Protein AF-A0A0F0CLT5-F1 (afdb_monomer_lite)

Radius of gyration: 36.03 Å; chains: 1; bounding box: 90×53×100 Å

Sequence (341 aa):
MLKQDYYNNFFEIGQQKINFSFFQLGLPDDDPVYTLKNVMEELDFSGLLACYSDKGRTGFNPIMLYAVVTYANMRGVRAVDRIVDLCQRDLAFIWLTKGQKPQRDVFYDFKGKKLTGEVLDELNYQFMRRLEKEGLISLKELYIDGTKIEANANRYTFIWRGSLNYHLAGLLDTIDALYTKYNTFLLENGYGPKYNLGNARMFVIEGMDKVRKVIEENRKRKLTKHKKISNNTIIEIDYCSPLEIRKLQKNLMQIAQGEDIGFVYGKGKHKPEIQKLYEELEECGTRLMEYKECFEIMGKGRNSYSKTDMEATFMRMKEECDKKRLLLEIFQYRLITLVSQ

Secondary structure (DSSP, 8-state):
-HHHHHHHTTS-TT--S----GGG----TT-HHHHHHHHHHT---HHHHHTS-SSSS----H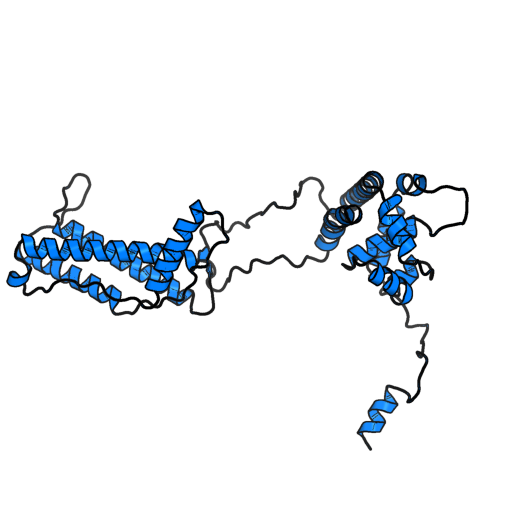HHHHHHHHHHHHTT---HHHHHHHHHH-HHHHHHTTT----HHHHHHIIIIIS-HHHHHHHHHHHHHHHHHTTS--TTS---TT-----SS-TTSEEEHHHHHHHHHHHHHHHHHHHHHHHHHHHHTTHHHHTTPPPP-PPP-TTHHHHHHHHHHHHHHHHH--PPPP--------THHHHHHHHHHHHHHHHHHHTT-----STT----HHHHHHHHHHHHHHHHHHHHHHHHHHTTT-SEEESS-TT-------PPPPHHHHHHHHHHHHSGGGT--

Structure (mmCIF, N/CA/C/O backbone):
data_AF-A0A0F0CLT5-F1
#
_entry.id   AF-A0A0F0CLT5-F1
#
loop_
_atom_site.group_PDB
_atom_site.id
_atom_site.type_symbol
_atom_site.label_atom_id
_atom_site.label_alt_id
_atom_site.label_comp_id
_atom_site.label_asym_id
_atom_site.label_entity_id
_atom_site.label_seq_id
_atom_site.pdbx_PDB_ins_code
_atom_site.Cartn_x
_atom_site.Cartn_y
_atom_site.Cartn_z
_atom_site.occupancy
_atom_site.B_iso_or_equiv
_atom_site.auth_seq_id
_atom_site.auth_comp_id
_atom_site.auth_asym_id
_atom_site.auth_atom_id
_atom_site.pdbx_PDB_model_num
ATOM 1 N N . MET A 1 1 ? -51.335 -29.338 7.815 1.00 51.22 1 MET A N 1
ATOM 2 C CA . MET A 1 1 ? -51.258 -29.842 9.202 1.00 51.22 1 MET A CA 1
ATOM 3 C C . MET A 1 1 ? -49.837 -29.798 9.758 1.00 51.22 1 MET A C 1
ATOM 5 O O . MET A 1 1 ? -49.629 -29.024 10.672 1.00 51.22 1 MET A O 1
ATOM 9 N N . LEU A 1 2 ? -48.829 -30.413 9.126 1.00 53.41 2 LEU A N 1
ATOM 10 C CA . LEU A 1 2 ? -47.437 -30.462 9.637 1.00 53.41 2 LEU A CA 1
ATOM 11 C C . LEU A 1 2 ? -46.731 -29.121 9.964 1.00 53.41 2 LEU A C 1
ATOM 13 O O . LEU A 1 2 ? -45.764 -29.113 10.716 1.00 53.41 2 LEU A O 1
ATOM 17 N N . LYS A 1 3 ? -47.164 -27.979 9.410 1.00 52.78 3 LYS A N 1
ATOM 18 C CA . LYS A 1 3 ? -46.514 -26.669 9.638 1.00 52.78 3 LYS A CA 1
ATOM 19 C C . LYS A 1 3 ? -46.925 -25.992 10.953 1.00 52.78 3 LYS A C 1
ATOM 21 O O . LYS A 1 3 ? -46.136 -25.234 11.504 1.00 52.78 3 LYS A O 1
ATOM 26 N N . GLN A 1 4 ? -48.147 -26.240 11.431 1.00 53.00 4 GLN A N 1
ATOM 27 C CA . GLN A 1 4 ? -48.658 -25.667 12.684 1.00 53.00 4 GLN A CA 1
ATOM 28 C C . GLN A 1 4 ? -48.173 -26.456 13.904 1.00 53.00 4 GLN A C 1
ATOM 30 O O . GLN A 1 4 ? -47.904 -25.856 14.940 1.00 53.00 4 GLN A O 1
ATOM 35 N N . ASP A 1 5 ? -47.950 -27.762 13.746 1.00 58.97 5 ASP A N 1
ATOM 36 C CA . ASP A 1 5 ? -47.486 -28.634 14.829 1.00 58.97 5 ASP A CA 1
ATOM 37 C C . ASP A 1 5 ? -46.044 -28.307 15.260 1.00 58.97 5 ASP A C 1
ATOM 39 O O . ASP A 1 5 ? -45.747 -28.276 16.448 1.00 58.97 5 ASP A O 1
ATOM 43 N N . TYR A 1 6 ? -45.149 -27.957 14.325 1.00 61.03 6 TYR A N 1
ATOM 44 C CA . TYR A 1 6 ? -43.772 -27.555 14.658 1.00 61.03 6 TYR A CA 1
ATOM 45 C C . TYR A 1 6 ? -43.681 -26.222 15.407 1.00 61.03 6 TYR A C 1
ATOM 47 O O . TYR A 1 6 ? -42.849 -26.087 16.301 1.00 61.03 6 TYR A O 1
ATOM 55 N N . TYR A 1 7 ? -44.515 -25.239 15.045 1.00 64.81 7 TYR A N 1
ATOM 56 C CA . TYR A 1 7 ? -44.548 -23.953 15.745 1.00 64.81 7 TYR A CA 1
ATOM 57 C C . TYR A 1 7 ? -45.049 -24.149 17.177 1.00 64.81 7 TYR A C 1
ATOM 59 O O . TYR A 1 7 ? -44.386 -23.719 18.114 1.00 64.81 7 TYR A O 1
ATOM 67 N N . ASN A 1 8 ? -46.149 -24.887 17.342 1.00 64.81 8 ASN A N 1
ATOM 68 C CA . ASN A 1 8 ? -46.776 -25.129 18.641 1.00 64.81 8 ASN A CA 1
ATOM 69 C C . ASN A 1 8 ? -45.969 -26.072 19.550 1.00 64.81 8 ASN A C 1
ATOM 71 O O . ASN A 1 8 ? -46.141 -26.030 20.763 1.00 64.81 8 ASN A O 1
ATOM 75 N N . ASN A 1 9 ? -45.075 -26.892 18.985 1.00 63.69 9 ASN A N 1
ATOM 76 C CA . ASN A 1 9 ? -44.131 -27.717 19.746 1.00 63.69 9 ASN A CA 1
ATOM 77 C C . ASN A 1 9 ? -42.976 -26.913 20.372 1.00 63.69 9 ASN A C 1
ATOM 79 O O . ASN A 1 9 ? -42.314 -27.425 21.272 1.00 63.69 9 ASN A O 1
ATOM 83 N N . PHE A 1 10 ? -42.691 -25.697 19.887 1.00 63.38 10 PHE A N 1
ATOM 84 C CA . PHE A 1 10 ? -41.577 -24.866 20.371 1.00 63.38 10 PHE A CA 1
ATOM 85 C C . PHE A 1 10 ? -42.043 -23.552 21.019 1.00 63.38 10 PHE A C 1
ATOM 87 O O . PHE A 1 10 ? -41.481 -23.133 22.027 1.00 63.38 10 PHE A O 1
ATOM 94 N N . PHE A 1 11 ? -43.076 -22.911 20.468 1.00 63.34 11 PHE A N 1
ATOM 95 C CA . PHE A 1 11 ? -43.718 -21.717 21.012 1.00 63.34 11 PHE A CA 1
ATOM 96 C C . PHE A 1 11 ? -45.182 -22.023 21.329 1.00 63.34 11 PHE A C 1
ATOM 98 O O . PHE A 1 11 ? -45.972 -22.308 20.429 1.00 63.34 11 PHE A O 1
ATOM 105 N N . GLU A 1 12 ? -45.581 -21.908 22.593 1.00 66.38 12 GLU A N 1
ATOM 106 C CA . GLU A 1 12 ? -47.000 -21.943 22.940 1.00 66.38 12 GLU A CA 1
ATOM 107 C C . GLU A 1 12 ? -47.691 -20.680 22.386 1.00 66.38 12 GLU A C 1
ATOM 109 O O . GLU A 1 12 ? -47.271 -19.547 22.653 1.00 66.38 12 GLU A O 1
ATOM 114 N N . ILE A 1 13 ? -48.756 -20.852 21.591 1.00 62.88 13 ILE A N 1
ATOM 115 C CA . ILE A 1 13 ? -49.532 -19.726 21.047 1.00 62.88 13 ILE A CA 1
ATOM 116 C C . ILE A 1 13 ? -50.064 -18.885 22.215 1.00 62.88 13 ILE A C 1
ATOM 118 O O . ILE A 1 13 ? -50.857 -19.357 23.024 1.00 62.88 13 ILE A O 1
ATOM 122 N N . GLY A 1 14 ? -49.657 -17.614 22.276 1.00 65.69 14 GLY A N 1
ATOM 123 C CA . GLY A 1 14 ? -50.093 -16.678 23.317 1.00 65.69 14 GLY A CA 1
ATOM 124 C C . GLY A 1 14 ? -49.219 -16.653 24.575 1.00 65.69 14 GLY A C 1
ATOM 125 O O . GLY A 1 14 ? -49.578 -15.969 25.535 1.00 65.69 14 GLY A O 1
ATOM 126 N N . GLN A 1 15 ? -48.068 -17.332 24.588 1.00 62.47 15 GLN A N 1
ATOM 127 C CA . GLN A 1 15 ? -47.131 -17.276 25.709 1.00 62.47 15 GLN A CA 1
ATOM 128 C C . GLN A 1 15 ? -46.532 -15.868 25.871 1.00 62.47 15 GLN A C 1
ATOM 130 O O . GLN A 1 15 ? -45.640 -15.447 25.141 1.00 62.47 15 GLN A O 1
ATOM 135 N N . GLN A 1 16 ? -47.032 -15.125 26.861 1.00 59.66 16 GLN A N 1
ATOM 136 C CA . GLN A 1 16 ? -46.566 -13.770 27.192 1.00 59.66 16 GLN A CA 1
ATOM 137 C C . GLN A 1 16 ? -45.420 -13.751 28.218 1.00 59.66 16 GLN A C 1
ATOM 139 O O . GLN A 1 16 ? -44.840 -12.695 28.472 1.00 59.66 16 GLN A O 1
ATOM 144 N N . LYS A 1 17 ? -45.107 -14.894 28.845 1.00 60.25 17 LYS A N 1
ATOM 145 C CA . LYS A 1 17 ? -44.094 -15.013 29.903 1.00 60.25 17 LYS A CA 1
ATOM 146 C C . LYS A 1 17 ? -43.118 -16.147 29.606 1.00 60.25 17 LYS A C 1
ATOM 148 O O . LYS A 1 17 ? -43.524 -17.234 29.209 1.00 60.25 17 LYS A O 1
ATOM 153 N N . ILE A 1 18 ? -41.837 -15.869 29.840 1.00 59.94 18 ILE A N 1
ATOM 154 C CA . ILE A 1 18 ? -40.733 -16.824 29.703 1.00 59.94 18 ILE A CA 1
ATOM 155 C C . ILE A 1 18 ? -40.935 -17.980 30.692 1.00 59.94 18 ILE A C 1
ATOM 157 O O . ILE A 1 18 ? -41.168 -17.743 31.879 1.00 59.94 18 ILE A O 1
ATOM 161 N N . ASN A 1 19 ? -40.813 -19.218 30.208 1.00 57.88 19 ASN A N 1
ATOM 162 C CA . ASN A 1 19 ? -40.736 -20.411 31.049 1.00 57.88 19 ASN A CA 1
ATOM 163 C C . ASN A 1 19 ? -39.327 -20.478 31.660 1.00 57.88 19 ASN A C 1
ATOM 165 O O . ASN A 1 19 ? -38.372 -20.905 31.014 1.00 57.88 19 ASN A O 1
ATOM 169 N N . PHE A 1 20 ? -39.168 -19.979 32.885 1.00 55.94 20 PHE A N 1
ATOM 170 C CA . PHE A 1 20 ? -37.896 -20.052 33.595 1.00 55.94 20 PHE A CA 1
ATOM 171 C C . PHE A 1 20 ? -37.707 -21.450 34.188 1.00 55.94 20 PHE A C 1
ATOM 173 O O . PHE A 1 20 ? -38.340 -21.795 35.183 1.00 55.94 20 PHE A O 1
ATOM 180 N N . SER A 1 21 ? -36.770 -22.228 33.645 1.00 58.59 21 SER A N 1
ATOM 181 C CA . SER A 1 21 ? -36.066 -23.202 34.478 1.00 58.59 21 SER A CA 1
ATOM 182 C C . SER A 1 21 ? -35.022 -22.426 35.276 1.00 58.59 21 SER A C 1
ATOM 184 O O . SER A 1 21 ? -33.960 -22.087 34.755 1.00 58.59 21 SER A O 1
ATOM 186 N N . PHE A 1 22 ? -35.331 -22.087 36.531 1.00 54.06 22 PHE A N 1
ATOM 187 C CA . PHE A 1 22 ? -34.414 -21.347 37.414 1.00 54.06 22 PHE A CA 1
ATOM 188 C C . PHE A 1 22 ? -33.043 -22.031 37.565 1.00 54.06 22 PHE A C 1
ATOM 190 O O . PHE A 1 22 ? -32.060 -21.361 37.856 1.00 54.06 22 PHE A O 1
ATOM 197 N N . PHE A 1 23 ? -32.962 -23.338 37.301 1.00 55.69 23 PHE A N 1
ATOM 198 C CA . PHE A 1 23 ? -31.727 -24.122 37.331 1.00 55.69 23 PHE A CA 1
ATOM 199 C C . PHE A 1 23 ? -30.814 -23.919 36.107 1.00 55.69 23 PHE A C 1
ATOM 201 O O . PHE A 1 23 ? -29.701 -24.430 36.104 1.00 55.69 23 PHE A O 1
ATOM 208 N N . GLN A 1 24 ? -31.267 -23.204 35.069 1.00 62.84 24 GLN A N 1
ATOM 209 C CA . GLN A 1 24 ? -30.505 -22.962 33.833 1.00 62.84 24 GLN A CA 1
ATOM 210 C C . GLN A 1 24 ? -30.149 -21.486 33.596 1.00 62.84 24 GLN A C 1
ATOM 212 O O . GLN A 1 24 ? -29.454 -21.187 32.627 1.00 62.84 24 GLN A O 1
ATOM 217 N N . LEU A 1 25 ? -30.589 -20.553 34.454 1.00 71.56 25 LEU A N 1
ATOM 218 C CA . LEU A 1 25 ? -30.116 -19.167 34.389 1.00 71.56 25 LEU A CA 1
ATOM 219 C C . LEU A 1 25 ? -28.869 -18.991 35.240 1.00 71.56 25 LEU A C 1
ATOM 221 O O . LEU A 1 25 ? -28.939 -18.847 36.457 1.00 71.56 25 LEU A O 1
ATOM 225 N N . GLY A 1 26 ? -27.734 -18.938 34.562 1.00 74.50 26 GLY A N 1
ATOM 226 C CA . GLY A 1 26 ? -26.451 -18.594 35.141 1.00 74.50 26 GLY A CA 1
ATOM 227 C C . GLY A 1 26 ? -25.556 -17.971 34.086 1.00 74.50 26 GLY A C 1
ATOM 228 O O . GLY A 1 26 ? -25.825 -18.055 32.886 1.00 74.50 26 GLY A O 1
ATOM 229 N N . LEU A 1 27 ? -24.497 -17.324 34.550 1.00 83.19 27 LEU A N 1
ATOM 230 C CA . LEU A 1 27 ? -23.363 -17.019 33.693 1.00 83.19 27 LEU A CA 1
ATOM 231 C C . LEU A 1 27 ? -22.452 -18.253 33.663 1.00 83.19 27 LEU A C 1
ATOM 233 O O . LEU A 1 27 ? -22.397 -18.967 34.666 1.00 83.19 27 LEU A O 1
ATOM 237 N N . PRO A 1 28 ? -21.759 -18.524 32.546 1.00 84.12 28 PRO A N 1
ATOM 238 C CA . PRO A 1 28 ? -20.689 -19.515 32.520 1.00 84.12 28 PRO A CA 1
ATOM 239 C C . PRO A 1 28 ? -19.653 -19.237 33.616 1.00 84.12 28 PRO A C 1
ATOM 241 O O . PRO A 1 28 ? -19.361 -18.074 33.896 1.00 84.12 28 PRO A O 1
ATOM 244 N N . ASP A 1 29 ? -19.065 -20.282 34.202 1.00 80.31 29 ASP A N 1
ATOM 245 C CA . ASP A 1 29 ? -18.049 -20.140 35.261 1.00 80.31 29 ASP A CA 1
ATOM 246 C C . ASP A 1 29 ? -16.822 -19.325 34.804 1.00 80.31 29 ASP A C 1
ATOM 248 O O . ASP A 1 29 ? -16.125 -18.720 35.618 1.00 80.31 29 ASP A O 1
ATOM 252 N N . ASP A 1 30 ? -16.569 -19.280 33.494 1.00 79.06 30 ASP A N 1
ATOM 253 C CA . ASP A 1 30 ? -15.496 -18.531 32.846 1.00 79.06 30 ASP A CA 1
ATOM 254 C C . ASP A 1 30 ? -15.932 -17.153 32.307 1.00 79.06 30 ASP A C 1
ATOM 256 O O . ASP A 1 30 ? -15.189 -16.528 31.542 1.00 79.06 30 ASP A O 1
ATOM 260 N N . ASP A 1 31 ? -17.112 -16.641 32.692 1.00 83.19 31 ASP A N 1
ATOM 261 C CA . ASP A 1 31 ? -17.562 -15.326 32.228 1.00 83.19 31 ASP A CA 1
ATOM 262 C C . ASP A 1 31 ? -16.590 -14.211 32.677 1.00 83.19 31 ASP A C 1
ATOM 264 O O . ASP A 1 31 ? -16.240 -14.116 33.863 1.00 83.19 31 ASP A O 1
ATOM 268 N N . PRO A 1 32 ? -16.187 -13.297 31.769 1.00 81.44 32 PRO A N 1
ATOM 269 C CA . PRO A 1 32 ? -15.269 -12.202 32.082 1.00 81.44 32 PRO A CA 1
ATOM 270 C C . PRO A 1 32 ? -15.708 -11.288 33.233 1.00 81.44 32 PRO A C 1
ATOM 272 O O . PRO A 1 32 ? -14.877 -10.557 33.778 1.00 81.44 32 PRO A O 1
ATOM 275 N N . VAL A 1 33 ? -16.995 -11.283 33.604 1.00 83.88 33 VAL A N 1
ATOM 276 C CA . VAL A 1 33 ? -17.498 -10.475 34.722 1.00 83.88 33 VAL A CA 1
ATOM 277 C C . VAL A 1 33 ? -16.887 -10.911 36.054 1.00 83.88 33 VAL A C 1
ATOM 279 O O . VAL A 1 33 ? -16.611 -10.068 36.910 1.00 83.88 33 VAL A O 1
ATOM 282 N N . TYR A 1 34 ? -16.610 -12.209 36.216 1.00 83.62 34 TYR A N 1
ATOM 283 C CA . TYR A 1 34 ? -15.980 -12.748 37.418 1.00 83.62 34 TYR A CA 1
ATOM 284 C C . TYR A 1 34 ? -14.510 -12.351 37.495 1.00 83.62 34 TYR A C 1
ATOM 286 O O . TYR A 1 34 ? -14.038 -11.940 38.554 1.00 83.62 34 TYR A O 1
ATOM 294 N N . THR A 1 35 ? -13.804 -12.373 36.361 1.00 81.50 35 THR A N 1
ATOM 295 C CA . THR A 1 35 ? -12.430 -11.866 36.274 1.00 81.50 35 THR A CA 1
ATOM 296 C C . THR A 1 35 ? -12.369 -10.388 36.641 1.00 81.50 35 THR A C 1
ATOM 298 O O . THR A 1 35 ? -11.544 -10.004 37.465 1.00 81.50 35 THR A O 1
ATOM 301 N N . LEU A 1 36 ? -13.270 -9.563 36.095 1.00 83.56 36 LEU A N 1
ATOM 302 C CA . LEU A 1 36 ? -13.334 -8.144 36.441 1.00 83.56 36 LEU A CA 1
ATOM 303 C C . LEU A 1 36 ? -13.555 -7.944 37.944 1.00 83.56 36 LEU A C 1
ATOM 305 O O . LEU A 1 36 ? -12.846 -7.157 38.563 1.00 83.56 36 LEU A O 1
ATOM 309 N N . LYS A 1 37 ? -14.514 -8.666 38.531 1.00 86.62 37 LYS A N 1
ATOM 310 C CA . LYS A 1 37 ? -14.817 -8.584 39.963 1.00 86.62 37 LYS A CA 1
ATOM 311 C C . LYS A 1 37 ? -13.593 -8.929 40.815 1.00 86.62 37 LYS A C 1
ATOM 313 O O . LYS A 1 37 ? -13.279 -8.164 41.717 1.00 86.62 37 LYS A O 1
ATOM 318 N N . ASN A 1 38 ? -12.871 -10.001 40.488 1.00 82.75 38 ASN A N 1
ATOM 319 C CA . ASN A 1 38 ? -11.654 -10.393 41.208 1.00 82.75 38 ASN A CA 1
ATOM 320 C C . ASN A 1 38 ? -10.542 -9.342 41.083 1.00 82.75 38 ASN A C 1
ATOM 322 O O . ASN A 1 38 ? -9.881 -9.029 42.066 1.00 82.75 38 ASN A O 1
ATOM 326 N N . VAL A 1 39 ? -10.352 -8.753 39.897 1.00 80.12 39 VAL A N 1
ATOM 327 C CA . VAL A 1 39 ? -9.345 -7.696 39.724 1.00 80.12 39 VAL A CA 1
ATOM 328 C C . VAL A 1 39 ? -9.727 -6.434 40.502 1.00 80.12 39 VAL A C 1
ATOM 330 O O . VAL A 1 39 ? -8.865 -5.794 41.095 1.00 80.12 39 VAL A O 1
ATOM 333 N N . MET A 1 40 ? -11.016 -6.089 40.537 1.00 84.88 40 MET A N 1
ATOM 334 C CA . MET A 1 40 ? -11.509 -4.921 41.265 1.00 84.88 40 MET A CA 1
ATOM 335 C C . MET A 1 40 ? -11.435 -5.061 42.791 1.00 84.88 40 MET A C 1
ATOM 337 O O . MET A 1 40 ? -11.400 -4.037 43.463 1.00 84.88 40 MET A O 1
ATOM 341 N N . GLU A 1 41 ? -11.414 -6.273 43.352 1.00 85.12 41 GLU A N 1
ATOM 342 C CA . GLU A 1 41 ? -11.355 -6.487 44.811 1.00 85.12 41 GLU A CA 1
ATOM 343 C C . GLU A 1 41 ? -10.083 -5.931 45.463 1.00 85.12 41 GLU A C 1
ATOM 345 O O . GLU A 1 41 ? -10.116 -5.537 46.626 1.00 85.12 41 GLU A O 1
ATOM 350 N N . GLU A 1 42 ? -8.979 -5.878 44.719 1.00 80.31 42 GLU A N 1
ATOM 351 C CA . GLU A 1 42 ? -7.681 -5.402 45.210 1.00 80.31 42 GLU A CA 1
ATOM 352 C C . GLU A 1 42 ? -7.381 -3.939 44.823 1.00 80.31 42 GLU A C 1
ATOM 354 O O . GLU A 1 42 ? -6.300 -3.441 45.138 1.00 80.31 42 GLU A O 1
ATOM 359 N N . LEU A 1 43 ? -8.305 -3.248 44.140 1.00 86.25 43 LEU A N 1
ATOM 360 C CA . LEU A 1 43 ? -8.143 -1.833 43.788 1.00 86.25 43 LEU A CA 1
ATOM 361 C C . LEU A 1 43 ? -8.524 -0.921 44.962 1.00 86.25 43 LEU A C 1
ATOM 363 O O . LEU A 1 43 ? -9.542 -1.121 45.628 1.00 86.25 43 LEU A O 1
ATOM 367 N N . ASP A 1 44 ? -7.740 0.134 45.169 1.00 89.50 44 ASP A N 1
ATOM 368 C CA . ASP A 1 44 ? -8.049 1.206 46.105 1.00 89.50 44 ASP A CA 1
ATOM 369 C C . ASP A 1 44 ? -8.928 2.276 45.441 1.00 89.50 44 ASP A C 1
ATOM 371 O O . ASP A 1 44 ? -8.483 3.084 44.625 1.00 89.50 44 ASP A O 1
ATOM 375 N N . PHE A 1 45 ? -10.200 2.305 45.840 1.00 90.81 45 PHE A N 1
ATOM 376 C CA . PHE A 1 45 ? -11.182 3.290 45.385 1.00 90.81 45 PHE A CA 1
ATOM 377 C C . PHE A 1 45 ? -11.231 4.555 46.249 1.00 90.81 45 PHE A C 1
ATOM 379 O O . PHE A 1 45 ? -12.135 5.367 46.051 1.00 90.81 45 PHE A O 1
ATOM 386 N N . SER A 1 46 ? -10.309 4.751 47.198 1.00 89.50 46 SER A N 1
ATOM 387 C CA . SER A 1 46 ? -10.287 5.914 48.097 1.00 89.50 46 SER A CA 1
ATOM 388 C C . SER A 1 46 ? -10.415 7.246 47.343 1.00 89.50 46 SER A C 1
ATOM 390 O O . SER A 1 46 ? -11.276 8.062 47.682 1.00 89.50 46 SER A O 1
ATOM 392 N N . GLY A 1 47 ? -9.656 7.417 46.255 1.00 87.44 47 GLY A N 1
ATOM 393 C CA . GLY A 1 47 ? -9.714 8.601 45.393 1.00 87.44 47 GLY A CA 1
ATOM 394 C C . GLY A 1 47 ? -11.085 8.814 44.743 1.00 87.44 47 GLY A C 1
ATOM 395 O O . GLY A 1 47 ? -11.601 9.929 44.739 1.00 87.44 47 GLY A O 1
ATOM 396 N N . LEU A 1 48 ? -11.726 7.742 44.265 1.00 87.94 48 LEU A N 1
ATOM 397 C CA . LEU A 1 48 ? -13.074 7.814 43.691 1.00 87.94 48 LEU A CA 1
ATOM 398 C C . LEU A 1 48 ? -14.126 8.143 44.755 1.00 87.94 48 LEU A C 1
ATOM 400 O O . LEU A 1 48 ? -15.030 8.944 44.517 1.00 87.94 48 LEU A O 1
ATOM 404 N N . LEU A 1 49 ? -14.026 7.515 45.926 1.00 89.38 49 LEU A N 1
ATOM 405 C CA . LEU A 1 49 ? -14.964 7.708 47.027 1.00 89.38 49 LEU A CA 1
ATOM 406 C C . LEU A 1 49 ? -14.874 9.127 47.606 1.00 89.38 49 LEU A C 1
ATOM 408 O O . LEU A 1 49 ? -15.903 9.677 47.992 1.00 89.38 49 LEU A O 1
ATOM 412 N N . ALA A 1 50 ? -13.696 9.758 47.581 1.00 87.06 50 ALA A N 1
ATOM 413 C CA . ALA A 1 50 ? -13.507 11.146 48.006 1.00 87.06 50 ALA A CA 1
ATOM 414 C C . ALA A 1 50 ? -14.301 12.164 47.160 1.00 87.06 50 ALA A C 1
ATOM 416 O O . ALA A 1 50 ? -14.636 13.245 47.643 1.00 87.06 50 ALA A O 1
ATOM 417 N N . CYS A 1 51 ? -14.671 11.824 45.918 1.00 83.56 51 CYS A N 1
ATOM 418 C CA . CYS A 1 51 ? -15.514 12.673 45.066 1.00 83.56 51 CYS A CA 1
ATOM 419 C C . CYS A 1 51 ? -17.005 12.660 45.463 1.00 83.56 51 CYS A C 1
ATOM 421 O O . CYS A 1 51 ? -17.828 13.367 44.857 1.00 83.56 51 CYS A O 1
ATOM 423 N N . TYR A 1 52 ? -17.384 11.844 46.447 1.00 83.69 52 TYR A N 1
ATOM 424 C CA . TYR A 1 52 ? -18.752 11.706 46.930 1.00 83.69 52 TYR A CA 1
ATOM 425 C C . TYR A 1 52 ? -18.912 12.322 48.316 1.00 83.69 52 TYR A C 1
ATOM 427 O O . TYR A 1 52 ? -18.061 12.181 49.185 1.00 83.69 52 TYR A O 1
ATOM 435 N N . SER A 1 53 ? -20.038 13.007 48.518 1.00 76.94 53 SER A N 1
ATOM 436 C CA . SER A 1 53 ? -20.417 13.500 49.839 1.00 76.94 53 SER A CA 1
ATOM 437 C C . SER A 1 53 ? -21.188 12.423 50.595 1.00 76.94 53 SER A C 1
ATOM 439 O O . SER A 1 53 ? -22.006 11.703 50.026 1.00 76.94 53 SER A O 1
ATOM 441 N N . ASP A 1 54 ? -20.954 12.379 51.898 1.00 72.19 54 ASP A N 1
ATOM 442 C CA . ASP A 1 54 ? -21.724 11.662 52.909 1.00 72.19 54 ASP A CA 1
ATOM 443 C C . ASP A 1 54 ? -23.088 12.316 53.216 1.00 72.19 54 ASP A C 1
ATOM 445 O O . ASP A 1 54 ? -23.903 11.751 53.946 1.00 72.19 54 ASP A O 1
ATOM 449 N N . LYS A 1 55 ? -23.365 13.501 52.653 1.00 68.88 55 LYS A N 1
ATOM 450 C CA . LYS A 1 55 ? -24.585 14.280 52.892 1.00 68.88 55 LYS A CA 1
ATOM 451 C C . LYS A 1 55 ? -25.541 14.202 51.703 1.00 68.88 55 LYS A C 1
ATOM 453 O O . LYS A 1 55 ? -25.158 14.419 50.556 1.00 68.88 55 LYS A O 1
ATOM 458 N N . GLY A 1 56 ? -26.824 13.986 51.996 1.00 66.31 56 GLY A N 1
ATOM 459 C CA . GLY A 1 56 ? -27.904 13.972 51.006 1.00 66.31 56 GLY A CA 1
ATOM 460 C C . GLY A 1 56 ? -28.452 12.573 50.714 1.00 66.31 56 GLY A C 1
ATOM 461 O O . GLY A 1 56 ? -28.289 11.643 51.500 1.00 66.31 56 GLY A O 1
ATOM 462 N N . ARG A 1 57 ? -29.172 12.434 49.595 1.00 63.81 57 ARG A N 1
ATOM 463 C CA . ARG A 1 57 ? -29.790 11.162 49.191 1.00 63.81 57 ARG A CA 1
ATOM 464 C C . ARG A 1 57 ? -28.707 10.146 48.826 1.00 63.81 57 ARG A C 1
ATOM 466 O O . ARG A 1 57 ? -27.798 10.470 48.067 1.00 63.81 57 ARG A O 1
ATOM 473 N N . THR A 1 58 ? -28.846 8.913 49.310 1.00 67.44 58 THR A N 1
ATOM 474 C CA . THR A 1 58 ? -27.948 7.809 48.958 1.00 67.44 58 THR A CA 1
ATOM 475 C C . THR A 1 58 ? -27.998 7.553 47.448 1.00 67.44 58 THR A C 1
ATOM 477 O O . THR A 1 58 ? -29.027 7.163 46.893 1.00 67.44 58 THR A O 1
ATOM 480 N N . GLY A 1 59 ? -26.891 7.853 46.768 1.00 81.38 59 GLY A N 1
ATOM 481 C CA . GLY A 1 59 ? -26.712 7.585 45.343 1.00 81.38 59 GLY A CA 1
ATOM 482 C C . GLY A 1 59 ? -26.405 6.113 45.055 1.00 81.38 59 GLY A C 1
ATOM 483 O O . GLY A 1 59 ? -26.346 5.276 45.956 1.00 81.38 59 GLY A O 1
ATOM 484 N N . PHE A 1 60 ? -26.180 5.796 43.779 1.00 87.81 60 PHE A N 1
ATOM 485 C CA . PHE A 1 60 ? -25.650 4.490 43.381 1.00 87.81 60 PHE A CA 1
ATOM 486 C C . PHE A 1 60 ? -24.209 4.329 43.881 1.00 87.81 60 PHE A C 1
ATOM 488 O O . PHE A 1 60 ? -23.462 5.305 43.961 1.00 87.81 60 PHE A O 1
ATOM 495 N N . ASN A 1 61 ? -23.815 3.096 44.208 1.00 90.50 61 ASN A N 1
ATOM 496 C CA . ASN A 1 61 ? -22.466 2.817 44.694 1.00 90.50 61 ASN A CA 1
ATOM 497 C C . ASN A 1 61 ? -21.422 3.164 43.600 1.00 90.50 61 ASN A C 1
ATOM 499 O O . ASN A 1 61 ? -21.519 2.617 42.496 1.00 90.50 61 ASN A O 1
ATOM 503 N N . PRO A 1 62 ? -20.420 4.023 43.880 1.00 90.56 62 PRO A N 1
ATOM 504 C CA . PRO A 1 62 ? -19.440 4.456 42.878 1.00 90.56 62 PRO A CA 1
ATOM 505 C C . PRO A 1 62 ? -18.600 3.315 42.299 1.00 90.56 62 PRO A C 1
ATOM 507 O O . PRO A 1 62 ? -18.305 3.312 41.108 1.00 90.56 62 PRO A O 1
ATOM 510 N N . ILE A 1 63 ? -18.267 2.315 43.120 1.00 91.88 63 ILE A N 1
ATOM 511 C CA . ILE A 1 63 ? -17.507 1.127 42.709 1.00 91.88 63 ILE A CA 1
ATOM 512 C C . ILE A 1 63 ? -18.343 0.281 41.747 1.00 91.88 63 ILE A C 1
ATOM 514 O O . ILE A 1 63 ? -17.831 -0.218 40.752 1.00 91.88 63 ILE A O 1
ATOM 518 N N . MET A 1 64 ? -19.650 0.164 41.991 1.00 94.06 64 MET A N 1
ATOM 519 C CA . MET A 1 64 ? -20.561 -0.529 41.076 1.00 94.06 64 MET A CA 1
ATOM 520 C C . MET A 1 64 ? -20.708 0.217 39.744 1.00 94.06 64 MET A C 1
ATOM 522 O O . MET A 1 64 ? -20.671 -0.416 38.692 1.00 94.06 64 MET A O 1
ATOM 526 N N . LEU A 1 65 ? -20.812 1.550 39.761 1.00 92.88 65 LEU A N 1
ATOM 527 C CA . LEU A 1 65 ? -20.828 2.342 38.527 1.00 92.88 65 LEU A CA 1
ATOM 528 C C . LEU A 1 65 ? -19.519 2.192 37.745 1.00 92.88 65 LEU A C 1
ATOM 530 O O . LEU A 1 65 ? -19.561 1.993 36.530 1.00 92.88 65 LEU A O 1
ATOM 534 N N . TYR A 1 66 ? -18.376 2.213 38.437 1.00 91.44 66 TYR A N 1
ATOM 535 C CA . TYR A 1 66 ? -17.078 1.926 37.834 1.00 91.44 66 TYR A CA 1
ATOM 536 C C . TYR A 1 66 ? -17.051 0.520 37.224 1.00 91.44 66 TYR A C 1
ATOM 538 O O . TYR A 1 66 ? -16.707 0.381 36.055 1.00 91.44 66 TYR A O 1
ATOM 546 N N . ALA A 1 67 ? -17.504 -0.505 37.954 1.00 91.38 67 ALA A N 1
ATOM 547 C CA . ALA A 1 67 ? -17.561 -1.885 37.468 1.00 91.38 67 ALA A CA 1
ATOM 548 C C . ALA A 1 67 ? -18.386 -2.006 36.184 1.00 91.38 67 ALA A C 1
ATOM 550 O O . ALA A 1 67 ? -17.944 -2.612 35.213 1.00 91.38 67 ALA A O 1
ATOM 551 N N . VAL A 1 68 ? -19.569 -1.388 36.152 1.00 93.31 68 VAL A N 1
ATOM 552 C CA . VAL A 1 68 ? -20.458 -1.402 34.985 1.00 93.31 68 VAL A CA 1
ATOM 553 C C . VAL A 1 68 ? -19.815 -0.710 33.787 1.00 93.31 68 VAL A C 1
ATOM 555 O O . VAL A 1 68 ? -19.862 -1.240 32.678 1.00 93.31 68 VAL A O 1
ATOM 558 N N . VAL A 1 69 ? -19.204 0.460 33.987 1.00 90.12 69 VAL A N 1
ATOM 559 C CA . VAL A 1 69 ? -18.539 1.206 32.910 1.00 90.12 69 VAL A CA 1
ATOM 560 C C . VAL A 1 69 ? -17.327 0.435 32.384 1.00 90.12 69 VAL A C 1
ATOM 562 O O . VAL A 1 69 ? -17.154 0.311 31.170 1.00 90.12 69 VAL A O 1
ATOM 565 N N . THR A 1 70 ? -16.521 -0.137 33.273 1.00 86.62 70 THR A N 1
ATOM 566 C CA . THR A 1 70 ? -15.360 -0.956 32.916 1.00 86.62 70 THR A CA 1
ATOM 567 C C . THR A 1 70 ? -15.785 -2.219 32.171 1.00 86.62 70 THR A C 1
ATOM 569 O O . THR A 1 70 ? -15.260 -2.492 31.093 1.00 86.62 70 THR A O 1
ATOM 572 N N . TYR A 1 71 ? -16.808 -2.933 32.649 1.00 89.19 71 TYR A N 1
ATOM 573 C CA . TYR A 1 71 ? -17.339 -4.117 31.971 1.00 89.19 71 TYR A CA 1
ATOM 574 C C . TYR A 1 71 ? -17.958 -3.782 30.607 1.00 89.19 71 TYR A C 1
ATOM 576 O O . TYR A 1 71 ? -17.717 -4.480 29.621 1.00 89.19 71 TYR A O 1
ATOM 584 N N . ALA A 1 72 ? -18.699 -2.675 30.499 1.00 88.19 72 ALA A N 1
ATOM 585 C CA . ALA A 1 72 ? -19.214 -2.189 29.220 1.00 88.19 72 ALA A CA 1
ATOM 586 C C . ALA A 1 72 ? -18.083 -1.954 28.217 1.00 88.19 72 ALA A C 1
ATOM 588 O O . ALA A 1 72 ? -18.152 -2.433 27.083 1.00 88.19 72 ALA A O 1
ATOM 589 N N . ASN A 1 73 ? -17.003 -1.304 28.653 1.00 81.44 73 ASN A N 1
ATOM 590 C CA . ASN A 1 73 ? -15.820 -1.108 27.829 1.00 81.44 73 ASN A CA 1
ATOM 591 C C . ASN A 1 73 ? -15.156 -2.434 27.438 1.00 81.44 73 ASN A C 1
ATOM 593 O O . ASN A 1 73 ? -14.790 -2.578 26.268 1.00 81.44 73 ASN A O 1
ATOM 597 N N . MET A 1 74 ? -15.074 -3.407 28.358 1.00 78.12 74 MET A N 1
ATOM 598 C CA . MET A 1 74 ? -14.580 -4.768 28.083 1.00 78.12 74 MET A CA 1
ATOM 599 C C . MET A 1 74 ? -15.386 -5.478 26.997 1.00 78.12 74 MET A C 1
ATOM 601 O O . MET A 1 74 ? -14.837 -6.222 26.188 1.00 78.12 74 MET A O 1
ATOM 605 N N . ARG A 1 75 ? -16.689 -5.204 26.932 1.00 79.62 75 ARG A N 1
ATOM 606 C CA . ARG A 1 75 ? -17.606 -5.722 25.908 1.00 79.62 75 ARG A CA 1
ATOM 607 C C . ARG A 1 75 ? -17.687 -4.830 24.662 1.00 79.62 75 ARG A C 1
ATOM 609 O O . ARG A 1 75 ? -18.479 -5.100 23.765 1.00 79.62 75 ARG A O 1
ATOM 616 N N . GLY A 1 76 ? -16.896 -3.757 24.593 1.00 78.44 76 GLY A N 1
ATOM 617 C CA . GLY A 1 76 ? -16.877 -2.815 23.474 1.00 78.44 76 GLY A CA 1
ATOM 618 C C . GLY A 1 76 ? -18.052 -1.827 23.426 1.00 78.44 76 GLY A C 1
ATOM 619 O O . GLY A 1 76 ? -18.186 -1.098 22.442 1.00 78.44 76 GLY A O 1
ATOM 620 N N . VAL A 1 77 ? -18.875 -1.761 24.473 1.00 83.19 77 VAL A N 1
ATOM 621 C CA . VAL A 1 77 ? -20.071 -0.917 24.573 1.00 83.19 77 VAL A CA 1
ATOM 622 C C . VAL A 1 77 ? -19.717 0.438 25.182 1.00 83.19 77 VAL A C 1
ATOM 624 O O . VAL A 1 77 ? -19.273 0.521 26.321 1.00 83.19 77 VAL A O 1
ATOM 627 N N . ARG A 1 78 ? -19.944 1.517 24.423 1.00 78.50 78 ARG A N 1
ATOM 628 C CA . ARG A 1 78 ? -19.602 2.893 24.841 1.00 78.50 78 ARG A CA 1
ATOM 629 C C . ARG A 1 78 ? -20.805 3.822 25.008 1.00 78.50 78 ARG A C 1
ATOM 631 O O . ARG A 1 78 ? -20.725 4.802 25.745 1.00 78.50 78 ARG A O 1
ATOM 638 N N . ALA A 1 79 ? -21.896 3.545 24.296 1.00 85.62 79 ALA A N 1
ATOM 639 C CA . ALA A 1 79 ? -23.095 4.372 24.337 1.00 85.62 79 ALA A CA 1
ATOM 640 C C . ALA A 1 79 ? -23.806 4.200 25.685 1.00 85.62 79 ALA A C 1
ATOM 642 O O . ALA A 1 79 ? -24.168 3.080 26.043 1.00 85.62 79 ALA A O 1
ATOM 643 N N . VAL A 1 80 ? -24.029 5.303 26.407 1.00 89.19 80 VAL A N 1
ATOM 644 C CA . VAL A 1 80 ? -24.665 5.288 27.737 1.00 89.19 80 VAL A CA 1
ATOM 645 C C . VAL A 1 80 ? -26.055 4.662 27.674 1.00 89.19 80 VAL A C 1
ATOM 647 O O . VAL A 1 80 ? -26.363 3.800 28.490 1.00 89.19 80 VAL A O 1
ATOM 650 N N . ASP A 1 81 ? -26.853 4.998 26.660 1.00 90.50 81 ASP A N 1
ATOM 651 C CA . ASP A 1 81 ? -28.182 4.403 26.478 1.00 90.50 81 ASP A CA 1
ATOM 652 C C . ASP A 1 81 ? -28.117 2.879 26.326 1.00 90.50 81 ASP A C 1
ATOM 654 O O . ASP A 1 81 ? -28.967 2.154 26.844 1.00 90.50 81 ASP A O 1
ATOM 658 N N . ARG A 1 82 ? -27.062 2.368 25.677 1.00 93.12 82 ARG A N 1
ATOM 659 C CA . ARG A 1 82 ? -26.858 0.924 25.552 1.00 93.12 82 ARG A CA 1
ATOM 660 C C . ARG A 1 82 ? -26.439 0.291 26.875 1.00 93.12 82 ARG A C 1
ATOM 662 O O . ARG A 1 82 ? -26.878 -0.814 27.162 1.00 93.12 82 ARG A O 1
ATOM 669 N N . ILE A 1 83 ? -25.633 0.977 27.684 1.00 93.19 83 ILE A N 1
ATOM 670 C CA . ILE A 1 83 ? -25.276 0.519 29.036 1.00 93.19 83 ILE A CA 1
ATOM 671 C C . ILE A 1 83 ? -26.531 0.435 29.913 1.00 93.19 83 ILE A C 1
ATOM 673 O O . ILE A 1 83 ? -26.739 -0.572 30.583 1.00 93.19 83 ILE A O 1
ATOM 677 N N . VAL A 1 84 ? -27.405 1.446 29.861 1.00 95.38 84 VAL A N 1
ATOM 678 C CA . VAL A 1 84 ? -28.683 1.455 30.595 1.00 95.38 84 VAL A CA 1
ATOM 679 C C . VAL A 1 84 ? -29.568 0.274 30.184 1.00 95.38 84 VAL A C 1
ATOM 681 O O . VAL A 1 84 ? -30.131 -0.392 31.050 1.00 95.38 84 VAL A O 1
ATOM 684 N N . ASP A 1 85 ? -29.669 -0.014 28.884 1.00 95.44 85 ASP A N 1
ATOM 685 C CA . ASP A 1 85 ? -30.416 -1.167 28.364 1.00 95.44 85 ASP A CA 1
ATOM 686 C C . ASP A 1 85 ? -29.825 -2.508 28.842 1.00 95.44 85 ASP A C 1
ATOM 688 O O . ASP A 1 85 ? -30.558 -3.402 29.269 1.00 95.44 85 ASP A O 1
ATOM 692 N N . LEU A 1 86 ? -28.494 -2.633 28.856 1.00 95.56 86 LEU A N 1
ATOM 693 C CA . LEU A 1 86 ? -27.805 -3.830 29.349 1.00 95.56 86 LEU A CA 1
ATOM 694 C C . LEU A 1 86 ? -28.040 -4.053 30.847 1.00 95.56 86 LEU A C 1
ATOM 696 O O . LEU A 1 86 ? -28.363 -5.171 31.236 1.00 95.56 86 LEU A O 1
ATOM 700 N N . CYS A 1 87 ? -28.021 -3.000 31.670 1.00 95.00 87 CYS A N 1
ATOM 701 C CA . CYS A 1 87 ? -28.381 -3.080 33.093 1.00 95.00 87 CYS A CA 1
ATOM 702 C C . CYS A 1 87 ? -29.805 -3.605 33.351 1.00 95.00 87 CYS A C 1
ATOM 704 O O . CYS A 1 87 ? -30.121 -3.980 34.479 1.00 95.00 87 CYS A O 1
ATOM 706 N N . GLN A 1 88 ? -30.683 -3.621 32.343 1.00 92.44 88 GLN A N 1
ATOM 707 C CA . GLN A 1 88 ? -32.043 -4.147 32.466 1.00 92.44 88 GLN A CA 1
ATOM 708 C C . GLN A 1 88 ? -32.206 -5.575 31.943 1.00 92.44 88 GLN A C 1
ATOM 710 O O . GLN A 1 88 ? -33.177 -6.231 32.322 1.00 92.44 88 GLN A O 1
ATOM 715 N N . ARG A 1 89 ? -31.325 -6.027 31.044 1.00 89.50 89 ARG A N 1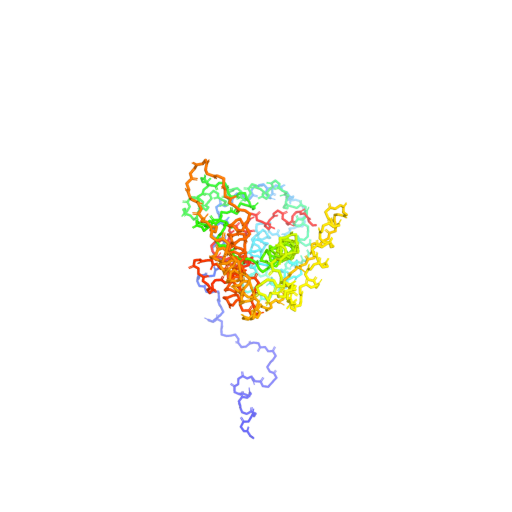
ATOM 716 C CA . ARG A 1 89 ? -31.554 -7.221 30.214 1.00 89.50 89 ARG A CA 1
ATOM 717 C C . ARG A 1 89 ? -30.436 -8.254 30.275 1.00 89.50 89 ARG A C 1
ATOM 719 O O . ARG A 1 89 ? -30.713 -9.433 30.088 1.00 89.50 89 ARG A O 1
ATOM 726 N N . ASP A 1 90 ? -29.200 -7.827 30.499 1.00 93.56 90 ASP A N 1
ATOM 727 C CA . ASP A 1 90 ? -28.027 -8.696 30.462 1.00 93.56 90 ASP A CA 1
ATOM 728 C C . ASP A 1 90 ? -27.684 -9.208 31.867 1.00 93.56 90 ASP A C 1
ATOM 730 O O . ASP A 1 90 ? -27.580 -8.422 32.811 1.00 93.56 90 ASP A O 1
ATOM 734 N N . LEU A 1 91 ? -27.516 -10.528 32.012 1.00 91.38 91 LEU A N 1
ATOM 735 C CA . LEU A 1 91 ? -27.293 -11.170 33.312 1.00 91.38 91 LEU A CA 1
ATOM 736 C C . LEU A 1 91 ? -26.039 -10.643 34.020 1.00 91.38 91 LEU A C 1
ATOM 738 O O . LEU A 1 91 ? -26.081 -10.444 35.232 1.00 91.38 91 LEU A O 1
ATOM 742 N N . ALA A 1 92 ? -24.949 -10.384 33.293 1.00 92.31 92 ALA A N 1
ATOM 743 C CA . ALA A 1 92 ? -23.703 -9.907 33.887 1.00 92.31 92 ALA A CA 1
ATOM 744 C C . ALA A 1 92 ? -23.848 -8.472 34.402 1.00 92.31 92 ALA A C 1
ATOM 746 O O . ALA A 1 92 ? -23.422 -8.161 35.514 1.00 92.31 92 ALA A O 1
ATOM 747 N N . PHE A 1 93 ? -24.531 -7.608 33.648 1.00 94.62 93 PHE A N 1
ATOM 748 C CA . PHE A 1 93 ? -24.810 -6.242 34.094 1.00 94.62 93 PHE A CA 1
ATOM 749 C C . PHE A 1 93 ? -25.785 -6.210 35.272 1.00 94.62 93 PHE A C 1
ATOM 751 O O . PHE A 1 93 ? -25.547 -5.480 36.231 1.00 94.62 93 PHE A O 1
ATOM 758 N N . ILE A 1 94 ? -26.841 -7.028 35.239 1.00 94.38 94 ILE A N 1
ATOM 759 C CA . ILE A 1 94 ? -27.791 -7.175 36.352 1.00 94.38 94 ILE A CA 1
ATOM 760 C C . ILE A 1 94 ? -27.072 -7.674 37.612 1.00 94.38 94 ILE A C 1
ATOM 762 O O . ILE A 1 94 ? -27.357 -7.206 38.716 1.00 94.38 94 ILE A O 1
ATOM 766 N N . TRP A 1 95 ? -26.128 -8.605 37.461 1.00 93.50 95 TRP A N 1
ATOM 767 C CA . TRP A 1 95 ? -25.319 -9.112 38.564 1.00 93.50 95 TRP A CA 1
ATOM 768 C C . TRP A 1 95 ? -24.419 -8.020 39.159 1.00 93.50 95 TRP A C 1
ATOM 770 O O . TRP A 1 95 ? -24.453 -7.801 40.372 1.00 93.50 95 TRP A O 1
ATOM 780 N N . LEU A 1 96 ? -23.702 -7.262 38.318 1.00 93.44 96 LEU A N 1
ATOM 781 C CA . LEU A 1 96 ? -22.866 -6.133 38.752 1.00 93.44 96 LEU A CA 1
ATOM 782 C C . LEU A 1 96 ? -23.673 -5.051 39.479 1.00 93.44 96 LEU A C 1
ATOM 784 O O . LEU A 1 96 ? -23.224 -4.521 40.497 1.00 93.44 96 LEU A O 1
ATOM 788 N N . THR A 1 97 ? -24.875 -4.732 38.993 1.00 94.75 97 THR A N 1
ATOM 789 C CA . THR A 1 97 ? -25.744 -3.725 39.618 1.00 94.75 97 THR A CA 1
ATOM 790 C C . THR A 1 97 ? -26.555 -4.264 40.792 1.00 94.75 97 THR A C 1
ATOM 792 O O . THR A 1 97 ? -27.294 -3.499 41.415 1.00 94.75 97 THR A O 1
ATOM 795 N N . LYS A 1 98 ? -26.460 -5.562 41.112 1.00 92.25 98 LYS A N 1
ATOM 796 C CA . LYS A 1 98 ? -27.322 -6.245 42.093 1.00 92.25 98 LYS A CA 1
ATOM 797 C C . LYS A 1 98 ? -28.816 -5.998 41.824 1.00 92.25 98 LYS A C 1
ATOM 799 O O . LYS A 1 98 ? -29.593 -5.741 42.742 1.00 92.25 98 LYS A O 1
ATOM 804 N N . GLY A 1 99 ? -29.208 -6.004 40.550 1.00 90.25 99 GLY A N 1
ATOM 805 C CA . GLY A 1 99 ? -30.579 -5.750 40.097 1.00 90.25 99 GLY A CA 1
ATOM 806 C C . GLY A 1 99 ? -31.008 -4.280 40.097 1.00 90.25 99 GLY A C 1
ATOM 807 O O . GLY A 1 99 ? -32.135 -3.973 39.698 1.00 90.25 99 GLY A O 1
ATOM 808 N N . GLN A 1 100 ? -30.138 -3.353 40.507 1.00 92.88 100 GLN A N 1
ATOM 809 C CA . GLN A 1 100 ? -30.409 -1.924 40.390 1.00 92.88 100 GLN A CA 1
ATOM 810 C C . GLN A 1 100 ? -30.389 -1.489 38.917 1.00 92.88 100 GLN A C 1
ATOM 812 O O . GLN A 1 100 ? -29.682 -2.060 38.086 1.00 92.88 100 GLN A O 1
ATOM 817 N N . LYS A 1 101 ? -31.161 -0.446 38.588 1.00 93.50 101 LYS A N 1
ATOM 818 C CA . LYS A 1 101 ? -31.331 0.051 37.211 1.00 93.50 101 LYS A CA 1
ATOM 819 C C . LYS A 1 101 ? -30.925 1.526 37.110 1.00 93.50 101 LYS A C 1
ATOM 821 O O . LYS A 1 101 ? -31.807 2.391 37.095 1.00 93.50 101 LYS A O 1
ATOM 826 N N . PRO A 1 102 ? -29.613 1.836 37.098 1.00 92.94 102 PRO A N 1
ATOM 827 C CA . PRO A 1 102 ? -29.140 3.204 36.937 1.00 92.94 102 PRO A CA 1
ATOM 828 C C . PRO A 1 102 ? -29.626 3.795 35.610 1.00 92.94 102 PRO A C 1
ATOM 830 O O . PRO A 1 102 ? -29.611 3.127 34.577 1.00 92.94 102 PRO A O 1
ATOM 833 N N . GLN A 1 103 ? -30.066 5.050 35.651 1.00 93.12 103 GLN A N 1
ATOM 834 C CA . GLN A 1 103 ? -30.517 5.789 34.472 1.00 93.12 103 GLN A CA 1
ATOM 835 C C . GLN A 1 103 ? -29.359 6.553 33.827 1.00 93.12 103 GLN A C 1
ATOM 837 O O . GLN A 1 103 ? -28.306 6.737 34.439 1.00 93.12 103 GLN A O 1
ATOM 842 N N . ARG A 1 104 ? -29.570 7.044 32.601 1.00 91.44 104 ARG A N 1
ATOM 843 C CA . ARG A 1 104 ? -28.547 7.761 31.819 1.00 91.44 104 ARG A CA 1
ATOM 844 C C . ARG A 1 104 ? -27.875 8.898 32.600 1.00 91.44 104 ARG A C 1
ATOM 846 O O . ARG A 1 104 ? -26.655 9.013 32.569 1.00 91.44 104 ARG A O 1
ATOM 853 N N . ASP A 1 105 ? -28.653 9.672 33.358 1.00 89.62 105 ASP A N 1
ATOM 854 C CA . ASP A 1 105 ? -28.164 10.848 34.088 1.00 89.62 105 ASP A CA 1
ATOM 855 C C . ASP A 1 105 ? -27.140 10.457 35.163 1.00 89.62 105 ASP A C 1
ATOM 857 O O . ASP A 1 105 ? -26.180 11.183 35.400 1.00 89.62 105 ASP A O 1
ATOM 861 N N . VAL A 1 106 ? -27.291 9.265 35.754 1.00 90.44 106 VAL A N 1
ATOM 862 C CA . VAL A 1 106 ? -26.351 8.712 36.740 1.00 90.44 106 VAL A CA 1
ATOM 863 C C . VAL A 1 106 ? -24.999 8.435 36.090 1.00 90.44 106 VAL A C 1
ATOM 865 O O . VAL A 1 106 ? -23.964 8.770 36.656 1.00 90.44 106 VAL A O 1
ATOM 868 N N . PHE A 1 107 ? -24.997 7.848 34.891 1.00 90.06 107 PHE A N 1
ATOM 869 C CA . PHE A 1 107 ? -23.764 7.562 34.160 1.00 90.06 107 PHE A CA 1
ATOM 870 C C . PHE A 1 107 ? -23.093 8.833 33.644 1.00 90.06 107 PHE A C 1
ATOM 872 O O . PHE A 1 107 ? -21.868 8.915 33.681 1.00 90.06 107 PHE A O 1
ATOM 879 N N . TYR A 1 108 ? -23.861 9.824 33.185 1.00 87.31 108 TYR A N 1
ATOM 880 C CA . TYR A 1 108 ? -23.297 11.109 32.768 1.00 87.31 108 TYR A CA 1
ATOM 881 C C . TYR A 1 108 ? -22.697 11.883 33.943 1.00 87.31 108 TYR A C 1
ATOM 883 O O . TYR A 1 108 ? -21.584 12.388 33.819 1.00 87.31 108 TYR A O 1
ATOM 891 N N . ASP A 1 109 ? -23.375 11.930 35.094 1.00 86.31 109 ASP A N 1
ATOM 892 C CA . ASP A 1 109 ? -22.826 12.563 36.298 1.00 86.31 109 ASP A CA 1
ATOM 893 C C . ASP A 1 109 ? -21.569 11.831 36.789 1.00 86.31 109 ASP A C 1
ATOM 895 O O . ASP A 1 109 ? -20.548 12.463 37.064 1.00 86.31 109 ASP A O 1
ATOM 899 N N . PHE A 1 110 ? -21.603 10.493 36.802 1.00 88.69 110 PHE A N 1
ATOM 900 C CA . PHE A 1 110 ? -20.457 9.666 37.165 1.00 88.69 110 PHE A CA 1
ATOM 901 C C . PHE A 1 110 ? -19.246 9.936 36.271 1.00 88.69 110 PHE A C 1
ATOM 903 O O . PHE A 1 110 ? -18.183 10.294 36.769 1.00 88.69 110 PHE A O 1
ATOM 910 N N . LYS A 1 111 ? -19.417 9.814 34.950 1.00 82.19 111 LYS A N 1
ATOM 911 C CA . LYS A 1 111 ? -18.340 9.985 33.968 1.00 82.19 111 LYS A CA 1
ATOM 912 C C . LYS A 1 111 ? -17.812 11.417 33.912 1.00 82.19 111 LYS A C 1
ATOM 914 O O . LYS A 1 111 ? -16.613 11.609 33.790 1.00 82.19 111 LYS A O 1
ATOM 919 N N . GLY A 1 112 ? -18.705 12.404 33.978 1.00 76.75 112 GLY A N 1
ATOM 920 C CA . GLY A 1 112 ? -18.351 13.806 33.765 1.00 76.75 112 GLY A CA 1
ATOM 921 C C . GLY A 1 112 ? -17.872 14.538 35.017 1.00 76.75 112 GLY A C 1
ATOM 922 O O . GLY A 1 112 ? -17.128 15.505 34.895 1.00 76.75 112 GLY A O 1
ATOM 923 N N . LYS A 1 113 ? -18.303 14.123 36.218 1.00 79.12 113 LYS A N 1
ATOM 924 C CA . LYS A 1 113 ? -18.007 14.862 37.460 1.00 79.12 113 LYS A CA 1
ATOM 925 C C . LYS A 1 113 ? -17.305 14.054 38.540 1.00 79.12 113 LYS A C 1
ATOM 927 O O . LYS A 1 113 ? -16.679 14.656 39.406 1.00 79.12 113 LYS A O 1
ATOM 932 N N . LYS A 1 114 ? -17.471 12.729 38.561 1.00 82.50 114 LYS A N 1
ATOM 933 C CA . LYS A 1 114 ? -16.985 11.878 39.661 1.00 82.50 114 LYS A CA 1
ATOM 934 C C . LYS A 1 114 ? -15.733 11.097 39.284 1.00 82.50 114 LYS A C 1
ATOM 936 O O . LYS A 1 114 ? -14.803 11.033 40.075 1.00 82.50 114 LYS A O 1
ATOM 941 N N . LEU A 1 115 ? -15.693 10.546 38.076 1.00 80.88 115 LEU A N 1
ATOM 942 C CA . LEU A 1 115 ? -14.541 9.841 37.528 1.00 80.88 115 LEU A CA 1
ATOM 943 C C . LEU A 1 115 ? -13.598 10.842 36.843 1.00 80.88 115 LEU A C 1
ATOM 945 O O . LEU A 1 115 ? -13.534 10.913 35.618 1.00 80.88 115 LEU A O 1
ATOM 949 N N . THR A 1 116 ? -12.922 11.671 37.640 1.00 75.25 116 THR A N 1
ATOM 950 C CA . THR A 1 116 ? -11.952 12.650 37.124 1.00 75.25 116 THR A CA 1
ATOM 951 C C . THR A 1 116 ? -10.758 11.949 36.470 1.00 75.25 116 THR A C 1
ATOM 953 O O . THR A 1 116 ? -10.498 10.774 36.732 1.00 75.25 116 THR A O 1
ATOM 956 N N . GLY A 1 117 ? -10.009 12.675 35.631 1.00 69.31 117 GLY A N 1
ATOM 957 C CA . GLY A 1 117 ? -8.799 12.139 34.994 1.00 69.31 117 GLY A CA 1
ATOM 958 C C . GLY A 1 117 ? -7.789 11.593 36.009 1.00 69.31 117 GLY A C 1
ATOM 959 O O . GLY A 1 117 ? -7.305 10.485 35.837 1.00 69.31 117 GLY A O 1
ATOM 960 N N . GLU A 1 118 ? -7.569 12.305 37.117 1.00 71.25 118 GLU A N 1
ATOM 961 C CA . GLU A 1 118 ? -6.642 11.884 38.180 1.00 71.25 118 GLU A CA 1
ATOM 962 C C . GLU A 1 118 ? -7.082 10.586 38.872 1.00 71.25 118 GLU A C 1
ATOM 964 O O . GLU A 1 118 ? -6.288 9.660 39.018 1.00 71.25 118 GLU A O 1
ATOM 969 N N . VAL A 1 119 ? -8.362 10.487 39.260 1.00 77.81 119 VAL A N 1
ATOM 970 C CA . VAL A 1 119 ? -8.922 9.266 39.871 1.00 77.81 119 VAL A CA 1
ATOM 971 C C . VAL A 1 119 ? -8.795 8.089 38.915 1.00 77.81 119 VAL A C 1
ATOM 973 O O . VAL A 1 119 ? -8.514 6.960 39.320 1.00 77.81 119 VAL A O 1
ATOM 976 N N . LEU A 1 120 ? -9.027 8.352 37.635 1.00 76.88 120 LEU A N 1
ATOM 977 C CA . LEU A 1 120 ? -8.963 7.337 36.616 1.00 76.88 120 LEU A CA 1
ATOM 978 C C . LEU A 1 120 ? -7.533 6.842 36.366 1.00 76.88 120 LEU A C 1
ATOM 980 O O . LEU A 1 120 ? -7.327 5.631 36.268 1.00 76.88 120 LEU A O 1
ATOM 984 N N . ASP A 1 121 ? -6.571 7.754 36.259 1.00 68.69 121 ASP A N 1
ATOM 985 C CA . ASP A 1 121 ? -5.162 7.426 36.047 1.00 68.69 121 ASP A CA 1
ATOM 986 C C . ASP A 1 121 ? -4.609 6.597 37.210 1.00 68.69 121 ASP A C 1
ATOM 988 O O . ASP A 1 121 ? -3.926 5.598 36.981 1.00 68.69 121 ASP A O 1
ATOM 992 N N . GLU A 1 122 ? -4.982 6.941 38.445 1.00 77.06 122 GLU A N 1
ATOM 993 C CA . GLU A 1 122 ? -4.597 6.198 39.646 1.00 77.06 122 GLU A CA 1
ATOM 994 C C . GLU A 1 122 ? -5.176 4.772 39.647 1.00 77.06 122 GLU A C 1
ATOM 996 O O . GLU A 1 122 ? -4.438 3.792 39.776 1.00 77.06 122 GLU A O 1
ATOM 1001 N N . LEU A 1 123 ? -6.485 4.622 39.403 1.00 80.62 123 LEU A N 1
ATOM 1002 C CA . LEU A 1 123 ? -7.122 3.301 39.299 1.00 80.62 123 LEU A CA 1
ATOM 1003 C C . LEU A 1 123 ? -6.517 2.458 38.164 1.00 80.62 123 LEU A C 1
ATOM 1005 O O . LEU A 1 123 ? -6.340 1.246 38.306 1.00 80.62 123 LEU A O 1
ATOM 1009 N N . ASN A 1 124 ? -6.174 3.089 37.039 1.00 72.38 124 ASN A N 1
ATOM 1010 C CA . ASN A 1 124 ? -5.527 2.427 35.910 1.00 72.38 124 ASN A CA 1
ATOM 1011 C C . ASN A 1 124 ? -4.098 1.978 36.254 1.00 72.38 124 ASN A C 1
ATOM 1013 O O . ASN A 1 124 ? -3.696 0.864 35.919 1.00 72.38 124 ASN A O 1
ATOM 1017 N N . TYR A 1 125 ? -3.332 2.805 36.965 1.00 73.12 125 TYR A N 1
ATOM 1018 C CA . TYR A 1 125 ? -1.992 2.445 37.416 1.00 73.12 125 TYR A CA 1
ATOM 1019 C C . TYR A 1 125 ? -2.017 1.222 38.343 1.00 73.12 125 TYR A C 1
ATOM 1021 O O . TYR A 1 125 ? -1.260 0.268 38.136 1.00 73.12 125 TYR A O 1
ATOM 1029 N N . GLN A 1 126 ? -2.940 1.196 39.308 1.00 80.31 126 GLN A N 1
ATOM 1030 C CA . GLN A 1 126 ? -3.135 0.052 40.202 1.00 80.31 126 GLN A CA 1
ATOM 1031 C C . GLN A 1 126 ? -3.514 -1.221 39.432 1.00 80.31 126 GLN A C 1
ATOM 1033 O O . GLN A 1 126 ? -2.944 -2.290 39.673 1.00 80.31 126 GLN A O 1
ATOM 1038 N N . PHE A 1 127 ? -4.403 -1.099 38.445 1.00 75.25 127 PHE A N 1
ATOM 1039 C CA . PHE A 1 127 ? -4.787 -2.198 37.561 1.00 75.25 127 PHE A CA 1
ATOM 1040 C C . PHE A 1 127 ? -3.588 -2.765 36.779 1.00 75.25 127 PHE A C 1
ATOM 1042 O O . PHE A 1 127 ? -3.357 -3.976 36.782 1.00 75.25 127 PHE A O 1
ATOM 1049 N N . MET A 1 128 ? -2.766 -1.906 36.169 1.00 69.12 128 MET A N 1
ATOM 1050 C CA . MET A 1 128 ? -1.578 -2.329 35.412 1.00 69.12 128 MET A CA 1
ATOM 1051 C C . MET A 1 128 ? -0.543 -3.024 36.307 1.00 69.12 128 MET A C 1
ATOM 1053 O O . MET A 1 128 ? 0.009 -4.060 35.935 1.00 69.12 128 MET A O 1
ATOM 1057 N N . ARG A 1 129 ? -0.318 -2.516 37.524 1.00 74.94 129 ARG A N 1
ATOM 1058 C CA . ARG A 1 129 ? 0.562 -3.161 38.515 1.00 74.94 129 ARG A CA 1
ATOM 1059 C C . ARG A 1 129 ? 0.051 -4.539 38.931 1.00 74.94 129 ARG A C 1
ATOM 1061 O O . ARG A 1 129 ? 0.853 -5.448 39.152 1.00 74.94 129 ARG A O 1
ATOM 1068 N N . ARG A 1 130 ? -1.271 -4.725 39.007 1.00 76.00 130 ARG A N 1
ATOM 1069 C CA . ARG A 1 130 ? -1.872 -6.033 39.295 1.00 76.00 130 ARG A CA 1
ATOM 1070 C C . ARG A 1 130 ? -1.626 -7.022 38.163 1.00 76.00 130 ARG A C 1
ATOM 1072 O O . ARG A 1 130 ? -1.181 -8.135 38.437 1.00 76.00 130 ARG A O 1
ATOM 1079 N N . LEU A 1 131 ? -1.855 -6.605 36.919 1.00 67.69 131 LEU A N 1
ATOM 1080 C CA . LEU A 1 131 ? -1.590 -7.432 35.743 1.00 67.69 131 LEU A CA 1
ATOM 1081 C C . LEU A 1 131 ? -0.107 -7.823 35.638 1.00 67.69 131 LEU A C 1
ATOM 1083 O O . LEU A 1 131 ? 0.202 -8.956 35.267 1.00 67.69 131 LEU A O 1
ATOM 1087 N N . GLU A 1 132 ? 0.809 -6.915 35.992 1.00 68.31 132 GLU A N 1
ATOM 1088 C CA . GLU A 1 132 ? 2.247 -7.209 36.047 1.00 68.31 132 GLU A CA 1
ATOM 1089 C C . GLU A 1 132 ? 2.554 -8.273 37.107 1.00 68.31 132 GLU A C 1
ATOM 1091 O O . GLU A 1 132 ? 3.245 -9.253 36.830 1.00 68.31 132 GLU A O 1
ATOM 1096 N N . LYS A 1 133 ? 1.990 -8.123 38.312 1.00 74.44 133 LYS A N 1
ATOM 1097 C CA . LYS A 1 133 ? 2.160 -9.074 39.420 1.00 74.44 133 LYS A CA 1
ATOM 1098 C C . LYS A 1 133 ? 1.642 -10.477 39.082 1.00 74.44 133 LYS A C 1
ATOM 1100 O O . LYS A 1 133 ? 2.218 -11.455 39.546 1.00 74.44 133 LYS A O 1
ATOM 1105 N N . GLU A 1 134 ? 0.578 -10.589 38.286 1.00 69.56 134 GLU A N 1
ATOM 1106 C CA . GLU A 1 134 ? 0.054 -11.882 37.807 1.00 69.56 134 GLU A CA 1
ATOM 1107 C C . GLU A 1 134 ? 0.854 -12.473 36.639 1.00 69.56 134 GLU A C 1
ATOM 1109 O O . GLU A 1 134 ? 0.541 -13.566 36.172 1.00 69.56 134 GLU A O 1
ATOM 1114 N N . GLY A 1 135 ? 1.879 -11.768 36.148 1.00 62.97 135 GLY A N 1
ATOM 1115 C CA . GLY A 1 135 ? 2.645 -12.177 34.973 1.00 62.97 135 GLY A CA 1
ATOM 1116 C C . GLY A 1 135 ? 1.836 -12.117 33.675 1.00 62.97 135 GLY A C 1
ATOM 1117 O O . GLY A 1 135 ? 2.235 -12.714 32.676 1.00 62.97 135 GLY A O 1
ATOM 1118 N N . LEU A 1 136 ? 0.698 -11.413 33.678 1.00 58.66 136 LEU A N 1
ATOM 1119 C CA . LEU A 1 136 ? -0.156 -11.241 32.503 1.00 58.66 136 LEU A CA 1
ATOM 1120 C C . LEU A 1 136 ? 0.409 -10.189 31.545 1.00 58.66 136 LEU A C 1
ATOM 1122 O O . LEU A 1 136 ? 0.151 -10.268 30.344 1.00 58.66 136 LEU A O 1
ATOM 1126 N N . ILE A 1 137 ? 1.177 -9.223 32.065 1.00 56.91 137 ILE A N 1
ATOM 1127 C CA . ILE A 1 137 ? 1.844 -8.172 31.286 1.00 56.91 137 ILE A CA 1
ATOM 1128 C C . ILE A 1 137 ? 3.275 -7.937 31.788 1.00 56.91 137 ILE A C 1
ATOM 1130 O O . ILE A 1 137 ? 3.582 -8.169 32.953 1.00 56.91 137 ILE A O 1
ATOM 1134 N N . SER A 1 138 ? 4.150 -7.440 30.912 1.00 54.34 138 SER A N 1
ATOM 1135 C CA . SER A 1 138 ? 5.493 -6.965 31.266 1.00 54.34 138 SER A CA 1
ATOM 1136 C C . SER A 1 138 ? 5.515 -5.440 31.167 1.00 54.34 138 SER A C 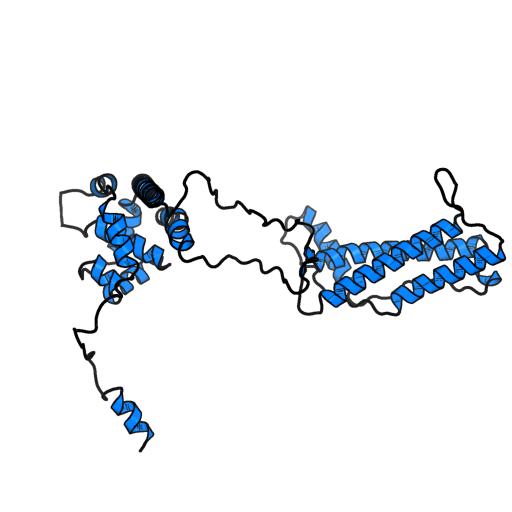1
ATOM 1138 O O . SER A 1 138 ? 5.321 -4.912 30.075 1.00 54.34 138 SER A O 1
ATOM 1140 N N . LEU A 1 139 ? 5.779 -4.721 32.267 1.00 55.66 139 LEU A N 1
ATOM 1141 C CA . LEU A 1 139 ? 5.945 -3.255 32.231 1.00 55.66 139 LEU A CA 1
ATOM 1142 C C . LEU A 1 139 ? 7.361 -2.822 31.808 1.00 55.66 139 LEU A C 1
ATOM 1144 O O . LEU A 1 139 ? 7.672 -1.633 31.817 1.00 55.66 139 LEU A O 1
ATOM 1148 N N . LYS A 1 140 ? 8.236 -3.769 31.431 1.00 45.75 140 LYS A N 1
ATOM 1149 C CA . LYS A 1 140 ? 9.602 -3.470 30.958 1.00 45.75 140 LYS A CA 1
ATOM 1150 C C . LYS A 1 140 ? 9.622 -2.789 29.591 1.00 45.75 140 LYS A C 1
ATOM 1152 O O . LYS A 1 140 ? 10.612 -2.153 29.244 1.00 45.75 140 LYS A O 1
ATOM 1157 N N . GLU A 1 141 ? 8.555 -2.944 28.817 1.00 44.88 141 GLU A N 1
ATOM 1158 C CA . GLU A 1 141 ? 8.456 -2.451 27.450 1.00 44.88 141 GLU A CA 1
ATOM 1159 C C . GLU A 1 141 ? 7.366 -1.379 27.375 1.00 44.88 141 GLU A C 1
ATOM 1161 O O . GLU A 1 141 ? 6.188 -1.628 27.631 1.00 44.88 141 GLU A O 1
ATOM 1166 N N . LEU A 1 142 ? 7.777 -0.150 27.053 1.00 38.81 142 LEU A N 1
ATOM 1167 C CA . LEU A 1 142 ? 6.881 0.987 26.880 1.00 38.81 142 LEU A CA 1
ATOM 1168 C C . LEU A 1 142 ? 6.260 0.930 25.477 1.00 38.81 142 LEU A C 1
ATOM 1170 O O . LEU A 1 142 ? 6.856 1.385 24.500 1.00 38.81 142 LEU A O 1
ATOM 1174 N N . TYR A 1 143 ? 5.049 0.391 25.377 1.00 41.28 143 TYR A N 1
ATOM 1175 C CA . TYR A 1 143 ? 4.264 0.422 24.145 1.00 41.28 143 TYR A CA 1
ATOM 1176 C C . TYR A 1 143 ? 3.567 1.781 24.012 1.00 41.28 143 TYR A C 1
ATOM 1178 O O . TYR A 1 143 ? 2.458 1.990 24.497 1.00 41.28 143 TYR A O 1
ATOM 1186 N N . ILE A 1 144 ? 4.239 2.731 23.362 1.00 38.53 144 ILE A N 1
ATOM 1187 C CA . ILE A 1 144 ? 3.602 3.962 22.883 1.00 38.53 144 ILE A CA 1
ATOM 1188 C C . ILE A 1 144 ? 2.788 3.572 21.653 1.00 38.53 144 ILE A C 1
ATOM 1190 O O . ILE A 1 144 ? 3.361 3.138 20.642 1.00 38.53 144 ILE A O 1
ATOM 1194 N N . ASP A 1 145 ? 1.463 3.680 21.731 1.00 37.53 145 ASP A N 1
ATOM 1195 C CA . ASP A 1 145 ? 0.640 3.346 20.578 1.00 37.53 145 ASP A CA 1
ATOM 1196 C C . ASP A 1 145 ? 0.973 4.243 19.384 1.00 37.53 145 ASP A C 1
ATOM 1198 O O . ASP A 1 145 ? 1.137 5.459 19.492 1.00 37.53 145 ASP A O 1
ATOM 1202 N N . GLY A 1 146 ? 1.145 3.584 18.243 1.00 35.59 146 GLY A N 1
ATOM 1203 C CA . GLY A 1 146 ? 1.828 4.105 17.067 1.00 35.59 146 GLY A CA 1
ATOM 1204 C C . GLY A 1 146 ? 3.155 3.408 16.750 1.00 35.59 146 GLY A C 1
ATOM 1205 O O . GLY A 1 146 ? 3.670 3.591 15.643 1.00 35.59 146 GLY A O 1
ATOM 1206 N N . THR A 1 147 ? 3.697 2.569 17.640 1.00 42.53 147 THR A N 1
ATOM 1207 C CA . THR A 1 147 ? 4.944 1.845 17.345 1.00 42.53 147 THR A CA 1
ATOM 1208 C C . THR A 1 147 ? 4.679 0.637 16.448 1.00 42.53 147 THR A C 1
ATOM 1210 O O . THR A 1 147 ? 4.420 -0.476 16.895 1.00 42.53 147 THR A O 1
ATOM 1213 N N . LYS A 1 148 ? 4.758 0.870 15.135 1.00 39.66 148 LYS A N 1
ATOM 1214 C CA . LYS A 1 148 ? 4.877 -0.189 14.131 1.00 39.66 148 LYS A CA 1
ATOM 1215 C C . LYS A 1 148 ? 6.190 -0.938 14.334 1.00 39.66 148 LYS A C 1
ATOM 1217 O O . LYS A 1 148 ? 7.239 -0.446 13.922 1.00 39.66 148 LYS A O 1
ATOM 1222 N N . ILE A 1 149 ? 6.130 -2.136 14.894 1.00 41.06 149 ILE A N 1
ATOM 1223 C CA . ILE A 1 149 ? 7.220 -3.097 14.749 1.00 41.06 149 ILE A CA 1
ATOM 1224 C C . ILE A 1 149 ? 6.939 -3.856 13.456 1.00 41.06 149 ILE A C 1
ATOM 1226 O O . ILE A 1 149 ? 6.052 -4.703 13.391 1.00 41.06 149 ILE A O 1
ATOM 1230 N N . GLU A 1 150 ? 7.638 -3.478 12.385 1.00 39.59 150 GLU A N 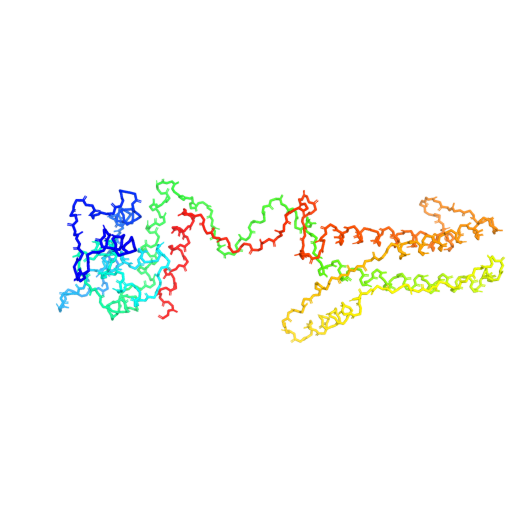1
ATOM 1231 C CA . GLU A 1 150 ? 7.667 -4.298 11.178 1.00 39.59 150 GLU A CA 1
ATOM 1232 C C . GLU A 1 150 ? 8.290 -5.643 11.585 1.00 39.59 150 GLU A C 1
ATOM 1234 O O . GLU A 1 150 ? 9.437 -5.686 12.034 1.00 39.59 150 GLU A O 1
ATOM 1239 N N . ALA A 1 151 ? 7.532 -6.744 11.472 1.00 40.03 151 ALA A N 1
ATOM 1240 C CA . ALA A 1 151 ? 8.121 -8.082 11.463 1.00 40.03 151 ALA A CA 1
ATOM 1241 C C . ALA A 1 151 ? 9.293 -8.071 10.473 1.00 40.03 151 ALA A C 1
ATOM 1243 O O . ALA A 1 151 ? 9.232 -7.311 9.508 1.00 40.03 151 ALA A O 1
ATOM 1244 N N . ASN A 1 152 ? 10.339 -8.868 10.712 1.00 44.06 152 ASN A N 1
ATOM 1245 C CA . ASN A 1 152 ? 11.557 -8.963 9.894 1.00 44.06 152 ASN A CA 1
ATOM 1246 C C . ASN A 1 152 ? 11.271 -9.400 8.436 1.00 44.06 152 ASN A C 1
ATOM 1248 O O . ASN A 1 152 ? 11.622 -10.483 7.985 1.00 44.06 152 ASN A O 1
ATOM 1252 N N . ALA A 1 153 ? 10.587 -8.541 7.705 1.00 44.38 153 ALA A N 1
ATOM 1253 C CA . ALA A 1 153 ? 10.211 -8.593 6.321 1.00 44.38 153 ALA A CA 1
ATOM 1254 C C . ALA A 1 153 ? 10.645 -7.224 5.826 1.00 44.38 153 ALA A C 1
ATOM 1256 O O . ALA A 1 153 ? 9.959 -6.220 6.009 1.00 44.38 153 ALA A O 1
ATOM 1257 N N . ASN A 1 154 ? 11.868 -7.180 5.303 1.00 47.69 154 ASN A N 1
ATOM 1258 C CA . ASN A 1 154 ? 12.489 -5.987 4.751 1.00 47.69 154 ASN A CA 1
ATOM 1259 C C . ASN A 1 154 ? 11.440 -5.131 4.013 1.00 47.69 154 ASN A C 1
ATOM 1261 O O . ASN A 1 154 ? 10.765 -5.644 3.123 1.00 47.69 154 ASN A O 1
ATOM 1265 N N . ARG A 1 155 ? 11.310 -3.842 4.352 1.00 43.94 155 ARG A N 1
ATOM 1266 C CA . ARG A 1 155 ? 10.338 -2.878 3.789 1.00 43.94 155 ARG A CA 1
ATOM 1267 C C . ARG A 1 155 ? 10.285 -2.849 2.246 1.00 43.94 155 ARG A C 1
ATOM 1269 O O . ARG A 1 155 ? 9.309 -2.371 1.670 1.00 43.94 155 ARG A O 1
ATOM 1276 N N . TYR A 1 156 ? 11.308 -3.390 1.578 1.00 53.19 156 TYR A N 1
ATOM 1277 C CA . TYR A 1 156 ? 11.439 -3.552 0.121 1.00 53.19 156 TYR A CA 1
ATOM 1278 C C . TYR A 1 156 ? 10.973 -4.913 -0.453 1.00 53.19 156 TYR A C 1
ATOM 1280 O O . TYR A 1 156 ? 11.201 -5.193 -1.638 1.00 53.19 156 TYR A O 1
ATOM 1288 N N . THR A 1 157 ? 10.340 -5.772 0.353 1.00 68.25 157 THR A N 1
ATOM 1289 C CA . THR A 1 157 ? 9.802 -7.076 -0.089 1.00 68.25 157 THR A CA 1
ATOM 1290 C C . THR A 1 157 ? 8.493 -6.950 -0.856 1.00 68.25 157 THR A C 1
ATOM 1292 O O . THR A 1 157 ? 8.225 -7.786 -1.709 1.00 68.25 157 THR A O 1
ATOM 1295 N N . PHE A 1 158 ? 7.704 -5.900 -0.629 1.00 76.94 158 PHE A N 1
ATOM 1296 C CA . PHE A 1 158 ? 6.417 -5.735 -1.302 1.00 76.94 158 PHE A CA 1
ATOM 1297 C C . PHE A 1 158 ? 6.524 -4.942 -2.602 1.00 76.94 158 PHE A C 1
ATOM 1299 O O . PHE A 1 158 ? 7.134 -3.871 -2.661 1.00 76.94 158 PHE A O 1
ATOM 1306 N N . ILE A 1 159 ? 5.857 -5.451 -3.633 1.00 83.75 159 ILE A N 1
ATOM 1307 C CA . ILE A 1 159 ? 5.713 -4.808 -4.935 1.00 83.75 159 ILE A CA 1
ATOM 1308 C C . ILE A 1 159 ? 4.307 -4.213 -5.025 1.00 83.75 159 ILE A C 1
ATOM 1310 O O . ILE A 1 159 ? 3.319 -4.872 -4.708 1.00 83.75 159 ILE A O 1
ATOM 1314 N N . TRP A 1 160 ? 4.209 -2.952 -5.453 1.00 86.62 160 TRP A N 1
ATOM 1315 C CA . TRP A 1 160 ? 2.959 -2.184 -5.486 1.00 86.62 160 TRP A CA 1
ATOM 1316 C C . TRP A 1 160 ? 2.618 -1.749 -6.907 1.00 86.62 160 TRP A C 1
ATOM 1318 O O . TRP A 1 160 ? 3.455 -1.129 -7.567 1.00 86.62 160 TRP A O 1
ATOM 1328 N N . ARG A 1 161 ? 1.364 -1.950 -7.334 1.00 88.75 161 ARG A N 1
ATOM 1329 C CA . ARG A 1 161 ? 0.888 -1.581 -8.681 1.00 88.75 161 ARG A CA 1
ATOM 1330 C C . ARG A 1 161 ? 1.177 -0.127 -9.024 1.00 88.75 161 ARG A C 1
ATOM 1332 O O . ARG A 1 161 ? 1.751 0.169 -10.062 1.00 88.75 161 ARG A O 1
ATOM 1339 N N . GLY A 1 162 ? 0.835 0.789 -8.119 1.00 87.44 162 GLY A N 1
ATOM 1340 C CA . GLY A 1 162 ? 1.075 2.213 -8.329 1.00 87.44 162 GLY A CA 1
ATOM 1341 C C . GLY A 1 162 ? 2.556 2.573 -8.484 1.00 87.44 162 GLY A C 1
ATOM 1342 O O . GLY A 1 162 ? 2.888 3.504 -9.216 1.00 87.44 162 GLY A O 1
ATOM 1343 N N . SER A 1 163 ? 3.454 1.831 -7.828 1.00 88.06 163 SER A N 1
ATOM 1344 C CA . SER A 1 163 ? 4.899 2.027 -7.981 1.00 88.06 163 SER A CA 1
ATOM 1345 C C . SER A 1 163 ? 5.380 1.492 -9.327 1.00 88.06 163 SER A C 1
ATOM 1347 O O . SER A 1 163 ? 6.093 2.200 -10.032 1.00 88.06 163 SER A O 1
ATOM 1349 N N . LEU A 1 164 ? 4.942 0.287 -9.715 1.00 89.50 164 LEU A N 1
ATOM 1350 C CA . LEU A 1 164 ? 5.241 -0.296 -11.027 1.00 89.50 164 LEU A CA 1
ATOM 1351 C C . LEU A 1 164 ? 4.779 0.625 -12.158 1.00 89.50 164 LEU A C 1
ATOM 1353 O O . LEU A 1 164 ? 5.580 0.983 -13.010 1.00 89.50 164 LEU A O 1
ATOM 1357 N N . ASN A 1 165 ? 3.535 1.102 -12.103 1.00 90.50 165 ASN A N 1
ATOM 1358 C CA . ASN A 1 165 ? 2.967 2.014 -13.096 1.00 90.50 165 ASN A CA 1
ATOM 1359 C C . ASN A 1 165 ? 3.774 3.314 -13.235 1.00 90.50 165 ASN A C 1
ATOM 1361 O O . ASN A 1 165 ? 3.948 3.824 -14.339 1.00 90.50 165 ASN A O 1
ATOM 1365 N N . TYR A 1 166 ? 4.277 3.858 -12.122 1.00 90.06 166 TYR A N 1
ATOM 1366 C CA . TYR A 1 166 ? 5.123 5.053 -12.142 1.00 90.06 166 TYR A CA 1
ATOM 1367 C C . TYR A 1 166 ? 6.473 4.795 -12.820 1.00 90.06 166 TYR A C 1
ATOM 1369 O O . TYR A 1 166 ? 6.905 5.594 -13.648 1.00 90.06 166 TYR A O 1
ATOM 1377 N N . HIS A 1 167 ? 7.140 3.693 -12.476 1.00 91.00 167 HIS A N 1
ATOM 1378 C CA . HIS A 1 167 ? 8.449 3.375 -13.043 1.00 91.00 167 HIS A CA 1
ATOM 1379 C C . HIS A 1 167 ? 8.365 2.906 -14.499 1.00 91.00 167 HIS A C 1
ATOM 1381 O O . HIS A 1 167 ? 9.224 3.287 -15.289 1.00 91.00 167 HIS A O 1
ATOM 1387 N N . LEU A 1 168 ? 7.311 2.172 -14.871 1.00 91.12 168 LEU A N 1
ATOM 1388 C CA . LEU A 1 168 ? 7.025 1.811 -16.258 1.00 91.12 168 LEU A CA 1
ATOM 1389 C C . LEU A 1 168 ? 6.866 3.063 -17.125 1.00 91.12 168 LEU A C 1
ATOM 1391 O O . LEU A 1 168 ? 7.458 3.124 -18.194 1.00 91.12 168 LEU A O 1
ATOM 1395 N N . ALA A 1 169 ? 6.144 4.085 -16.645 1.00 90.50 169 ALA A N 1
ATOM 1396 C CA . ALA A 1 169 ? 6.006 5.355 -17.360 1.00 90.50 169 ALA A CA 1
ATOM 1397 C C . ALA A 1 169 ? 7.370 5.948 -17.746 1.00 90.50 169 ALA A C 1
ATOM 1399 O O . ALA A 1 169 ? 7.599 6.278 -18.904 1.00 90.50 169 ALA A O 1
ATOM 1400 N N . GLY A 1 170 ? 8.288 6.023 -16.776 1.00 91.38 170 GLY A N 1
ATOM 1401 C CA . GLY A 1 170 ? 9.633 6.551 -17.002 1.00 91.38 170 GLY A CA 1
ATOM 1402 C C . GLY A 1 170 ? 10.505 5.651 -17.882 1.00 91.38 170 GLY A C 1
ATOM 1403 O O . GLY A 1 170 ? 11.326 6.158 -18.645 1.00 91.38 170 GLY A O 1
ATOM 1404 N N . LEU A 1 171 ? 10.324 4.327 -17.814 1.00 91.44 171 LEU A N 1
ATOM 1405 C CA . LEU A 1 171 ? 11.002 3.403 -18.725 1.00 91.44 171 LEU A CA 1
ATOM 1406 C C . LEU A 1 171 ? 10.543 3.635 -20.170 1.00 91.44 171 LEU A C 1
ATOM 1408 O O . LEU A 1 171 ? 11.382 3.707 -21.060 1.00 91.44 171 LEU A O 1
ATOM 1412 N N . LEU A 1 172 ? 9.241 3.810 -20.404 1.00 91.12 172 LEU A N 1
ATOM 1413 C CA . LEU A 1 172 ? 8.711 4.078 -21.743 1.00 91.12 172 LEU A CA 1
ATOM 1414 C C . LEU A 1 172 ? 9.210 5.411 -22.302 1.00 91.12 172 LEU A C 1
ATOM 1416 O O . LEU A 1 172 ? 9.588 5.467 -23.465 1.00 91.12 172 LEU A O 1
ATOM 1420 N N . ASP A 1 173 ? 9.296 6.456 -21.479 1.00 90.75 173 ASP A N 1
ATOM 1421 C CA . ASP A 1 173 ? 9.882 7.735 -21.906 1.00 90.75 173 ASP A CA 1
ATOM 1422 C C . ASP A 1 173 ? 11.372 7.569 -22.291 1.00 90.75 173 ASP A C 1
ATOM 1424 O O . ASP A 1 173 ? 11.864 8.199 -23.226 1.00 90.75 173 ASP A O 1
ATOM 1428 N N . THR A 1 174 ? 12.088 6.669 -21.606 1.00 92.94 174 THR A N 1
ATOM 1429 C CA . THR A 1 174 ? 13.489 6.335 -21.918 1.00 92.94 174 THR A CA 1
ATOM 1430 C C . THR A 1 174 ? 13.599 5.557 -23.232 1.00 92.94 174 THR A C 1
ATOM 1432 O O . THR A 1 174 ? 14.455 5.866 -24.058 1.00 92.94 174 THR A O 1
ATOM 1435 N N . ILE A 1 175 ? 12.712 4.583 -23.460 1.00 91.31 175 ILE A N 1
ATOM 1436 C CA . ILE A 1 175 ? 12.643 3.809 -24.709 1.00 91.31 175 ILE A CA 1
ATOM 1437 C C . ILE A 1 175 ? 12.330 4.731 -25.898 1.00 91.31 175 ILE A C 1
ATOM 1439 O O . ILE A 1 175 ? 12.937 4.578 -26.954 1.00 91.31 175 ILE A O 1
ATOM 1443 N N . ASP A 1 176 ? 11.458 5.726 -25.725 1.00 91.50 176 ASP A N 1
ATOM 1444 C CA . ASP A 1 176 ? 11.118 6.698 -26.776 1.00 91.50 176 ASP A CA 1
ATOM 1445 C C . ASP A 1 176 ? 12.332 7.533 -27.194 1.00 91.50 176 ASP A C 1
ATOM 1447 O O . ASP A 1 176 ? 12.658 7.679 -28.379 1.00 91.50 176 ASP A O 1
ATOM 1451 N N . ALA A 1 177 ? 13.075 8.013 -26.194 1.00 93.56 177 ALA A N 1
ATOM 1452 C CA . ALA A 1 177 ? 14.329 8.714 -26.417 1.00 93.56 177 ALA A CA 1
ATOM 1453 C C . ALA A 1 177 ? 15.366 7.813 -27.111 1.00 93.56 177 ALA A C 1
ATOM 1455 O O . ALA A 1 177 ? 16.070 8.274 -28.010 1.00 93.56 177 ALA A O 1
ATOM 1456 N N . LEU A 1 178 ? 15.443 6.527 -26.747 1.00 93.31 178 LEU A N 1
ATOM 1457 C CA . LEU A 1 178 ? 16.327 5.557 -27.402 1.00 93.31 178 LEU A CA 1
ATOM 1458 C C . LEU A 1 178 ? 15.939 5.292 -28.853 1.00 93.31 178 LEU A C 1
ATOM 1460 O O . LEU A 1 178 ? 16.819 5.210 -29.703 1.00 93.31 178 LEU A O 1
ATOM 1464 N N . TYR A 1 179 ? 14.648 5.191 -29.163 1.00 93.56 179 TYR A N 1
ATOM 1465 C CA . TYR A 1 179 ? 14.182 4.991 -30.536 1.00 93.56 179 TYR A CA 1
ATOM 1466 C C . TYR A 1 179 ? 14.516 6.204 -31.401 1.00 93.56 179 TYR A C 1
ATOM 1468 O O . TYR A 1 179 ? 14.968 6.055 -32.536 1.00 93.56 179 TYR A O 1
ATOM 1476 N N . THR A 1 180 ? 14.379 7.404 -30.836 1.00 94.31 180 THR A N 1
ATOM 1477 C CA . THR A 1 180 ? 14.811 8.643 -31.488 1.00 94.31 180 THR A CA 1
ATOM 1478 C C . THR A 1 180 ? 16.317 8.627 -31.749 1.00 94.31 180 THR A C 1
ATOM 1480 O O . THR A 1 180 ? 16.730 8.819 -32.889 1.00 94.31 180 THR A O 1
ATOM 1483 N N . LYS A 1 181 ? 17.139 8.312 -30.737 1.00 94.50 181 LYS A N 1
ATOM 1484 C CA . LYS A 1 181 ? 18.599 8.187 -30.894 1.00 94.50 181 LYS A CA 1
ATOM 1485 C C . LYS A 1 181 ? 18.988 7.141 -31.940 1.00 94.50 181 LYS A C 1
ATOM 1487 O O . LYS A 1 181 ? 19.853 7.408 -32.763 1.00 94.50 181 LYS A O 1
ATOM 1492 N N . TYR A 1 182 ? 18.340 5.977 -31.936 1.00 94.50 182 TYR A N 1
ATOM 1493 C CA . TYR A 1 182 ? 18.562 4.914 -32.916 1.00 94.50 182 TYR A CA 1
ATOM 1494 C C . TYR A 1 182 ? 18.282 5.402 -34.343 1.00 94.50 182 TYR A C 1
ATOM 1496 O O . TYR A 1 182 ? 19.105 5.212 -35.234 1.00 94.50 182 TYR A O 1
ATOM 1504 N N . ASN A 1 183 ? 17.153 6.081 -34.558 1.00 94.44 183 ASN A N 1
ATOM 1505 C CA . ASN A 1 183 ? 16.796 6.627 -35.868 1.00 94.44 183 ASN A CA 1
ATOM 1506 C C . ASN A 1 183 ? 17.783 7.707 -36.328 1.00 94.44 183 ASN A C 1
ATOM 1508 O O . ASN A 1 183 ? 18.184 7.708 -37.491 1.00 94.44 183 ASN A O 1
ATOM 1512 N N . THR A 1 184 ? 18.205 8.593 -35.423 1.00 95.06 184 THR A N 1
ATOM 1513 C CA . THR A 1 184 ? 19.235 9.601 -35.706 1.00 95.06 184 THR A CA 1
ATOM 1514 C C . THR A 1 184 ? 20.561 8.942 -36.078 1.00 95.06 184 THR A C 1
ATOM 1516 O O . THR A 1 184 ? 21.131 9.279 -37.110 1.00 95.06 184 THR A O 1
ATOM 1519 N N . PHE A 1 185 ? 20.995 7.931 -35.321 1.00 94.69 185 PHE A N 1
ATOM 1520 C CA . PHE A 1 185 ? 22.207 7.163 -35.605 1.00 94.69 185 PHE A CA 1
ATOM 1521 C C . PHE A 1 185 ? 22.167 6.513 -36.995 1.00 94.69 185 PHE A C 1
ATOM 1523 O O . PHE A 1 185 ? 23.146 6.578 -37.741 1.00 94.69 185 PHE A O 1
ATOM 1530 N N . LEU A 1 186 ? 21.028 5.923 -37.381 1.00 93.94 186 LEU A N 1
ATOM 1531 C CA . LEU A 1 186 ? 20.854 5.363 -38.723 1.00 93.94 186 LEU A CA 1
ATOM 1532 C C . LEU A 1 186 ? 20.916 6.430 -39.820 1.00 93.94 186 LEU A C 1
ATOM 1534 O O . LEU A 1 186 ? 21.452 6.156 -40.895 1.00 93.94 186 LEU A O 1
ATOM 1538 N N . LEU A 1 187 ? 20.342 7.609 -39.574 1.00 93.31 187 LEU A N 1
ATOM 1539 C CA . LEU A 1 187 ? 20.294 8.704 -40.538 1.00 93.31 187 LEU A CA 1
ATOM 1540 C C . LEU A 1 187 ? 21.679 9.322 -40.755 1.00 93.31 187 LEU A C 1
ATOM 1542 O O . LEU A 1 187 ? 22.118 9.432 -41.896 1.00 93.31 187 LEU A O 1
ATOM 1546 N N . GLU A 1 188 ? 22.367 9.689 -39.674 1.00 93.94 188 GLU A N 1
ATOM 1547 C CA . GLU A 1 188 ? 23.673 10.362 -39.714 1.00 93.94 188 GLU A CA 1
ATOM 1548 C C . GLU A 1 188 ? 24.748 9.504 -40.384 1.00 93.94 188 GLU A C 1
ATOM 1550 O O . GLU A 1 188 ? 25.588 10.018 -41.118 1.00 93.94 188 GLU A O 1
ATOM 1555 N N . ASN A 1 189 ? 24.681 8.187 -40.188 1.00 92.38 189 ASN A N 1
ATOM 1556 C CA . ASN A 1 189 ? 25.626 7.244 -40.779 1.00 92.38 189 ASN A CA 1
ATOM 1557 C C . ASN A 1 189 ? 25.138 6.639 -42.112 1.00 92.38 189 ASN A C 1
ATOM 1559 O O . ASN A 1 189 ? 25.823 5.805 -42.702 1.00 92.38 189 ASN A O 1
ATOM 1563 N N . GLY A 1 190 ? 23.946 7.011 -42.597 1.00 91.62 190 GLY A N 1
ATOM 1564 C CA . GLY A 1 190 ? 23.380 6.483 -43.845 1.00 91.62 190 GLY A CA 1
ATOM 1565 C C . GLY A 1 190 ? 23.057 4.980 -43.821 1.00 91.62 190 GLY A C 1
ATOM 1566 O O . GLY A 1 190 ? 22.919 4.355 -44.876 1.00 91.62 190 GLY A O 1
ATOM 1567 N N . TYR A 1 191 ? 22.921 4.376 -42.637 1.00 92.69 191 TYR A N 1
ATOM 1568 C CA . TYR A 1 191 ? 22.699 2.936 -42.479 1.00 92.69 191 TYR A CA 1
ATOM 1569 C C . TYR A 1 191 ? 21.287 2.484 -42.856 1.00 92.69 191 TYR A C 1
ATOM 1571 O O . TYR A 1 191 ? 21.113 1.328 -43.239 1.00 92.69 191 TYR A O 1
ATOM 1579 N N . GLY A 1 192 ? 20.293 3.378 -42.800 1.00 88.69 192 GLY A N 1
ATOM 1580 C CA . GLY A 1 192 ? 18.909 3.069 -43.182 1.00 88.69 192 GLY A CA 1
ATOM 1581 C C . GLY A 1 192 ? 18.809 2.462 -44.591 1.00 88.69 192 GLY A C 1
ATOM 1582 O O . GLY A 1 192 ? 18.429 1.298 -44.722 1.00 88.69 192 GLY A O 1
ATOM 1583 N N . PRO A 1 193 ? 19.223 3.183 -45.651 1.00 90.38 193 PRO A N 1
ATOM 1584 C CA . PRO A 1 193 ? 19.254 2.638 -47.008 1.00 90.38 193 PRO A CA 1
ATOM 1585 C C . PRO A 1 193 ? 20.267 1.498 -47.189 1.00 90.38 193 PRO A C 1
ATOM 1587 O O . PRO A 1 193 ? 19.954 0.513 -47.852 1.00 90.38 193 PRO A O 1
ATOM 1590 N N . LYS A 1 194 ? 21.462 1.601 -46.582 1.00 92.69 194 LYS A N 1
ATOM 1591 C CA . LYS A 1 194 ? 22.563 0.631 -46.755 1.00 92.69 194 LYS A CA 1
ATOM 1592 C C . LYS A 1 194 ? 22.190 -0.782 -46.297 1.00 92.69 194 LYS A C 1
ATOM 1594 O O . LYS A 1 194 ? 22.542 -1.752 -46.960 1.00 92.69 194 LYS A O 1
ATOM 1599 N N . TYR A 1 195 ? 21.459 -0.891 -45.190 1.00 90.62 195 TYR A N 1
ATOM 1600 C CA . TYR A 1 195 ? 21.054 -2.167 -44.593 1.00 90.62 195 TYR A CA 1
ATOM 1601 C C . TYR A 1 195 ? 19.557 -2.470 -44.760 1.00 90.62 195 TYR A C 1
ATOM 1603 O O . TYR A 1 195 ? 19.063 -3.439 -44.185 1.00 90.62 195 TYR A O 1
ATOM 1611 N N . ASN A 1 196 ? 18.832 -1.665 -45.549 1.00 89.62 196 ASN A N 1
ATOM 1612 C CA . ASN A 1 196 ? 17.379 -1.754 -45.729 1.00 89.62 196 ASN A CA 1
ATOM 1613 C C . ASN A 1 196 ? 16.608 -1.749 -44.390 1.00 89.62 196 ASN A C 1
ATOM 1615 O O . ASN A 1 196 ? 15.725 -2.573 -44.137 1.00 89.62 196 ASN A O 1
ATOM 1619 N N . LEU A 1 197 ? 16.984 -0.825 -43.505 1.00 88.81 197 LEU A N 1
ATOM 1620 C CA . LEU A 1 197 ? 16.414 -0.666 -42.173 1.00 88.81 197 LEU A CA 1
ATOM 1621 C C . LEU A 1 197 ? 15.434 0.507 -42.152 1.00 88.81 197 LEU A C 1
ATOM 1623 O O . LEU A 1 197 ? 15.751 1.616 -42.578 1.00 88.81 197 LEU A O 1
ATOM 1627 N N . GLY A 1 198 ? 14.235 0.257 -41.629 1.00 84.50 198 GLY A N 1
ATOM 1628 C CA . GLY A 1 198 ? 13.244 1.298 -41.370 1.00 84.50 198 GLY A CA 1
ATOM 1629 C C . GLY A 1 198 ? 13.434 1.961 -40.005 1.00 84.50 198 GLY A C 1
ATOM 1630 O O . GLY A 1 198 ? 14.069 1.402 -39.110 1.00 84.50 198 GLY A O 1
ATOM 1631 N N . ASN A 1 199 ? 12.812 3.128 -39.831 1.00 86.69 199 ASN A N 1
ATOM 1632 C CA . ASN A 1 199 ? 12.801 3.828 -38.549 1.00 86.69 199 ASN A CA 1
ATOM 1633 C C . ASN A 1 199 ? 12.040 3.027 -37.484 1.00 86.69 199 ASN A C 1
ATOM 1635 O O . ASN A 1 199 ? 10.936 2.532 -37.730 1.00 86.69 199 ASN A O 1
ATOM 1639 N N . ALA A 1 200 ? 12.603 2.971 -36.280 1.00 86.56 200 ALA A N 1
ATOM 1640 C CA . ALA A 1 200 ? 11.922 2.509 -35.084 1.00 86.56 200 ALA A CA 1
ATOM 1641 C C . ALA A 1 200 ? 10.750 3.444 -34.752 1.00 86.56 200 ALA A C 1
ATOM 1643 O O . ALA A 1 200 ? 10.878 4.670 -34.826 1.00 86.56 200 ALA A O 1
ATOM 1644 N N . ARG A 1 201 ? 9.607 2.868 -34.376 1.00 85.19 201 ARG A N 1
ATOM 1645 C CA . ARG A 1 201 ? 8.420 3.597 -33.912 1.00 85.19 201 ARG A CA 1
ATOM 1646 C C . ARG A 1 201 ? 8.014 3.046 -32.558 1.00 85.19 201 ARG A C 1
ATOM 1648 O O . ARG A 1 201 ? 8.028 1.836 -32.382 1.00 85.19 201 ARG A O 1
ATOM 1655 N N . MET A 1 202 ? 7.668 3.932 -31.629 1.00 82.88 202 MET A N 1
ATOM 1656 C CA . MET A 1 202 ? 7.227 3.538 -30.295 1.00 82.88 202 MET A CA 1
ATOM 1657 C C . MET A 1 202 ? 5.922 2.732 -30.375 1.00 82.88 202 MET A C 1
ATOM 1659 O O . MET A 1 202 ? 4.970 3.150 -31.039 1.00 82.88 202 MET A O 1
ATOM 1663 N N . PHE A 1 203 ? 5.876 1.597 -29.680 1.00 81.00 203 PHE A N 1
ATOM 1664 C CA . PHE A 1 203 ? 4.671 0.782 -29.533 1.00 81.00 203 PHE A CA 1
ATOM 1665 C C . PHE A 1 203 ? 3.676 1.408 -28.545 1.00 81.00 203 PHE A C 1
ATOM 1667 O O . PHE A 1 203 ? 4.034 2.184 -27.658 1.00 81.00 203 PHE A O 1
ATOM 1674 N N . VAL A 1 204 ? 2.398 1.048 -28.675 1.00 78.62 204 VAL A N 1
ATOM 1675 C CA . VAL A 1 204 ? 1.320 1.562 -27.816 1.00 78.62 204 VAL A CA 1
ATOM 1676 C C . VAL A 1 204 ? 1.033 0.574 -26.687 1.00 78.62 204 VAL A C 1
ATOM 1678 O O . VAL A 1 204 ? 0.811 -0.606 -26.940 1.00 78.62 204 VAL A O 1
ATOM 1681 N N . ILE A 1 205 ? 0.991 1.067 -25.446 1.00 79.94 205 ILE A N 1
ATOM 1682 C CA . ILE A 1 205 ? 0.527 0.309 -24.275 1.00 79.94 205 ILE A CA 1
ATOM 1683 C C . ILE A 1 205 ? -0.817 0.877 -23.818 1.00 79.94 205 ILE A C 1
ATOM 1685 O O . ILE A 1 205 ? -0.922 2.056 -23.461 1.00 79.94 205 ILE A O 1
ATOM 1689 N N . GLU A 1 206 ? -1.848 0.034 -23.799 1.00 79.19 206 GLU A N 1
ATOM 1690 C CA . GLU A 1 206 ? -3.194 0.441 -23.404 1.00 79.19 206 GLU A CA 1
ATOM 1691 C C . GLU A 1 206 ? -3.244 0.882 -21.929 1.00 79.19 206 GLU A C 1
ATOM 1693 O O . GLU A 1 206 ? -2.637 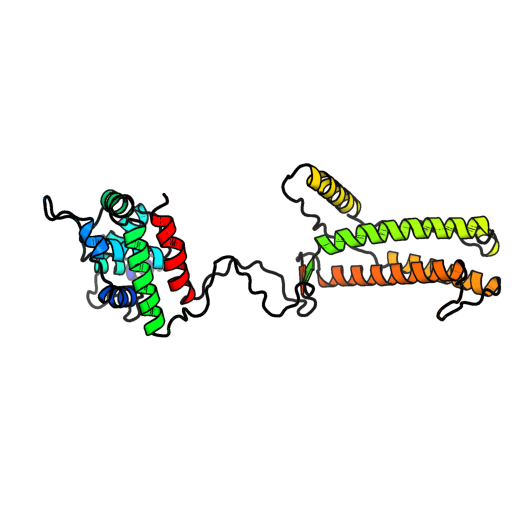0.288 -21.038 1.00 79.19 206 GLU A O 1
ATOM 1698 N N . GLY A 1 207 ? -3.964 1.973 -21.650 1.00 77.38 207 GLY A N 1
ATOM 1699 C CA . GLY A 1 207 ? -4.131 2.501 -20.291 1.00 77.38 207 GLY A CA 1
ATOM 1700 C C . GLY A 1 207 ? -2.972 3.36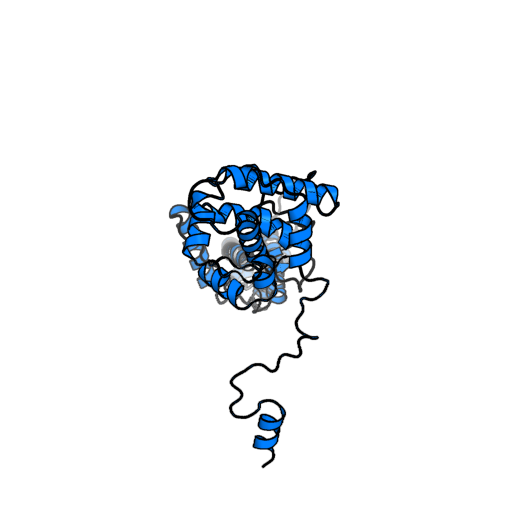7 -19.784 1.00 77.38 207 GLY A C 1
ATOM 1701 O O . GLY A 1 207 ? -3.129 4.041 -18.757 1.00 77.38 207 GLY A O 1
ATOM 1702 N N . MET A 1 208 ? -1.859 3.444 -20.521 1.00 84.88 208 MET A N 1
ATOM 1703 C CA . MET A 1 208 ? -0.696 4.249 -20.141 1.00 84.88 208 MET A CA 1
ATOM 1704 C C . MET A 1 208 ? -1.008 5.754 -20.090 1.00 84.88 208 MET A C 1
ATOM 1706 O O . MET A 1 208 ? -0.555 6.453 -19.181 1.00 84.88 208 MET A O 1
ATOM 1710 N N . ASP A 1 209 ? -1.871 6.253 -20.978 1.00 83.25 209 ASP A N 1
ATOM 1711 C CA . ASP A 1 209 ? -2.294 7.662 -20.989 1.00 83.25 209 ASP A CA 1
ATOM 1712 C C . ASP A 1 209 ? -3.014 8.071 -19.702 1.00 83.25 209 ASP A C 1
ATOM 1714 O O . ASP A 1 209 ? -2.809 9.165 -19.171 1.00 83.25 209 ASP A O 1
ATOM 1718 N N . LYS A 1 210 ? -3.843 7.170 -19.157 1.00 80.94 210 LYS A N 1
ATOM 1719 C CA . LYS A 1 210 ? -4.530 7.394 -17.878 1.00 80.94 210 LYS A CA 1
ATOM 1720 C C . LYS A 1 210 ? -3.514 7.472 -16.741 1.00 80.94 210 LYS A C 1
ATOM 1722 O O . LYS A 1 210 ? -3.616 8.353 -15.891 1.00 80.94 210 LYS A O 1
ATOM 1727 N N . VAL A 1 211 ? -2.511 6.592 -16.737 1.00 81.50 211 VAL A N 1
ATOM 1728 C CA . VAL A 1 211 ? -1.442 6.611 -15.729 1.00 81.50 211 VAL A CA 1
ATOM 1729 C C . VAL A 1 211 ? -0.606 7.885 -15.824 1.00 81.50 211 VAL A C 1
ATOM 1731 O O . VAL A 1 211 ? -0.374 8.513 -14.791 1.00 81.50 211 VAL A O 1
ATOM 1734 N N . ARG A 1 212 ? -0.218 8.323 -17.029 1.00 86.75 212 ARG A N 1
ATOM 1735 C CA . ARG A 1 212 ? 0.516 9.584 -17.237 1.00 86.75 212 ARG A CA 1
ATOM 1736 C C . ARG A 1 212 ? -0.250 10.787 -16.681 1.00 86.75 212 ARG A C 1
ATOM 1738 O O . ARG A 1 212 ? 0.319 11.549 -15.899 1.00 86.75 212 ARG A O 1
ATOM 1745 N N . LYS A 1 213 ? -1.554 10.893 -16.974 1.00 86.25 213 LYS A N 1
ATOM 1746 C CA . LYS A 1 213 ? -2.427 11.946 -16.418 1.00 86.25 213 LYS A CA 1
ATOM 1747 C C . LYS A 1 213 ? -2.418 11.952 -14.888 1.00 86.25 213 LYS A C 1
ATOM 1749 O O . LYS A 1 213 ? -2.151 12.984 -14.276 1.00 86.25 213 LYS A O 1
ATOM 1754 N N . VAL A 1 214 ? -2.613 10.789 -14.260 1.00 81.50 214 VAL A N 1
ATOM 1755 C CA . VAL A 1 214 ? -2.621 10.672 -12.791 1.00 81.50 214 VAL A CA 1
ATOM 1756 C C . VAL A 1 214 ? -1.252 10.996 -12.176 1.00 81.50 214 VAL A C 1
ATOM 1758 O O . VAL A 1 214 ? -1.180 11.572 -11.086 1.00 81.50 214 VAL A O 1
ATOM 1761 N N . ILE A 1 215 ? -0.145 10.633 -12.832 1.00 84.81 215 ILE A N 1
ATOM 1762 C CA . ILE A 1 215 ? 1.206 10.987 -12.371 1.00 84.81 215 ILE A CA 1
ATOM 1763 C C . ILE A 1 215 ? 1.384 12.505 -12.377 1.00 84.81 215 ILE A C 1
ATOM 1765 O O . ILE A 1 215 ? 1.898 13.065 -11.406 1.00 84.81 215 ILE A O 1
ATOM 1769 N N . GLU A 1 216 ? 0.937 13.179 -13.431 1.00 85.88 216 GLU A N 1
ATOM 1770 C CA . GLU A 1 216 ? 1.068 14.625 -13.560 1.00 85.88 216 GLU A CA 1
ATOM 1771 C C . GLU A 1 216 ? 0.195 15.387 -12.552 1.00 85.88 216 GLU A C 1
ATOM 1773 O O . GLU A 1 216 ? 0.676 16.301 -11.875 1.00 85.88 216 GLU A O 1
ATOM 1778 N N . GLU A 1 217 ? -1.050 14.959 -12.351 1.00 84.94 217 GLU A N 1
ATOM 1779 C CA . GLU A 1 217 ? -1.922 15.489 -11.297 1.00 84.94 217 GLU A CA 1
ATOM 1780 C C . GLU A 1 217 ? -1.311 15.284 -9.902 1.00 84.94 217 GLU A C 1
ATOM 1782 O O . GLU A 1 217 ? -1.318 16.192 -9.068 1.00 84.94 217 GLU A O 1
ATOM 1787 N N . ASN A 1 218 ? -0.689 14.126 -9.652 1.00 84.00 218 ASN A N 1
ATOM 1788 C CA . ASN A 1 218 ? 0.023 13.860 -8.403 1.00 84.00 218 ASN A CA 1
ATOM 1789 C C . ASN A 1 218 ? 1.320 14.677 -8.244 1.00 84.00 218 ASN A C 1
ATOM 1791 O O . ASN A 1 218 ? 1.754 14.893 -7.109 1.00 84.00 218 ASN A O 1
ATOM 1795 N N . ARG A 1 219 ? 1.943 15.151 -9.332 1.00 83.12 219 ARG A N 1
ATOM 1796 C CA . ARG A 1 219 ? 3.045 16.128 -9.268 1.00 83.12 219 ARG A CA 1
ATOM 1797 C C . ARG A 1 219 ? 2.509 17.503 -8.869 1.00 83.12 219 ARG A C 1
ATOM 1799 O O . ARG A 1 219 ? 3.005 18.073 -7.900 1.00 83.12 219 ARG A O 1
ATOM 1806 N N . LYS A 1 220 ? 1.442 17.977 -9.524 1.00 80.75 220 LYS A N 1
ATOM 1807 C CA . LYS A 1 220 ? 0.772 19.263 -9.227 1.00 80.75 220 LYS A CA 1
ATOM 1808 C C . LYS A 1 220 ? 0.241 19.312 -7.790 1.00 80.75 220 LYS A C 1
ATOM 1810 O O . LYS A 1 220 ? 0.432 20.292 -7.079 1.00 80.75 220 LYS A O 1
ATOM 1815 N N . ARG A 1 221 ? -0.304 18.197 -7.305 1.00 77.88 221 ARG A N 1
ATOM 1816 C CA . ARG A 1 221 ? -0.697 17.965 -5.907 1.00 77.88 221 ARG A CA 1
ATOM 1817 C C . ARG A 1 221 ? 0.367 18.348 -4.879 1.00 77.88 221 ARG A C 1
ATOM 1819 O O . ARG A 1 221 ? 0.008 18.816 -3.799 1.00 77.88 221 ARG A O 1
ATOM 1826 N N . LYS A 1 222 ? 1.650 18.046 -5.132 1.00 69.56 222 LYS A N 1
ATOM 1827 C CA . LYS A 1 222 ? 2.712 18.289 -4.137 1.00 69.56 222 LYS A CA 1
ATOM 1828 C C . LYS A 1 222 ? 2.815 19.776 -3.782 1.00 69.56 222 LYS A C 1
ATOM 1830 O O . LYS A 1 222 ? 3.254 20.096 -2.685 1.00 69.56 222 LYS A O 1
ATOM 1835 N N . LEU A 1 223 ? 2.340 20.645 -4.674 1.00 70.56 223 LEU A N 1
ATOM 1836 C CA . LEU A 1 223 ? 2.270 22.091 -4.494 1.00 70.56 223 LEU A CA 1
ATOM 1837 C C . LEU A 1 223 ? 0.977 22.530 -3.775 1.00 70.56 223 LEU A C 1
ATOM 1839 O O . LEU A 1 223 ? 0.992 23.519 -3.054 1.00 70.56 223 LEU A O 1
ATOM 1843 N N . THR A 1 224 ? -0.129 21.786 -3.915 1.00 70.94 224 THR A N 1
ATOM 1844 C CA . THR A 1 224 ? -1.485 22.198 -3.483 1.00 70.94 224 THR A CA 1
ATOM 1845 C C . THR A 1 224 ? -2.046 21.463 -2.251 1.00 70.94 224 THR A C 1
ATOM 1847 O O . THR A 1 224 ? -3.166 21.733 -1.832 1.00 70.94 224 THR A O 1
ATOM 1850 N N . LYS A 1 225 ? -1.293 20.536 -1.632 1.00 70.25 225 LYS A N 1
ATOM 1851 C CA . LYS A 1 225 ? -1.648 19.802 -0.384 1.00 70.25 225 LYS A CA 1
ATOM 1852 C C . LYS A 1 225 ? -2.988 19.021 -0.386 1.00 70.25 225 LYS A C 1
ATOM 1854 O O . LYS A 1 225 ? -3.476 18.650 0.677 1.00 70.25 225 LYS A O 1
ATOM 1859 N N . HIS A 1 226 ? -3.570 18.687 -1.541 1.00 71.62 226 HIS A N 1
ATOM 1860 C CA . HIS A 1 226 ? -4.823 17.900 -1.627 1.00 71.62 226 HIS A CA 1
ATOM 1861 C C . HIS A 1 226 ? -4.680 16.422 -1.175 1.00 71.62 226 HIS A C 1
ATOM 1863 O O . HIS A 1 226 ? -3.651 16.037 -0.624 1.00 71.62 226 HIS A O 1
ATOM 1869 N N . LYS A 1 227 ? -5.642 15.509 -1.453 1.00 72.81 227 LYS A N 1
ATOM 1870 C CA . LYS A 1 227 ? -5.611 14.035 -1.146 1.00 72.81 227 LYS A CA 1
ATOM 1871 C C . LYS A 1 227 ? -5.189 13.129 -2.333 1.00 72.81 227 LYS A C 1
ATOM 1873 O O . LYS A 1 227 ? -5.488 13.468 -3.473 1.00 72.81 227 LYS A O 1
ATOM 1878 N N . LYS A 1 228 ? -4.322 12.117 -2.088 1.00 77.56 228 LYS A N 1
ATOM 1879 C CA . LYS A 1 228 ? -3.493 11.467 -3.141 1.00 77.56 228 LYS A CA 1
ATOM 1880 C C . LYS A 1 228 ? -4.390 10.696 -4.090 1.00 77.56 228 LYS A C 1
ATOM 1882 O O . LYS A 1 228 ? -5.226 9.927 -3.623 1.00 77.56 228 LYS A O 1
ATOM 1887 N N . ILE A 1 229 ? -4.175 10.880 -5.388 1.00 80.19 229 ILE A N 1
ATOM 1888 C CA . ILE A 1 229 ? -4.920 10.165 -6.418 1.00 80.19 229 ILE A CA 1
ATOM 1889 C C . ILE A 1 229 ? -4.219 8.825 -6.645 1.00 80.19 229 ILE A C 1
ATOM 1891 O O . ILE A 1 229 ? -2.993 8.766 -6.786 1.00 80.19 229 ILE A O 1
ATOM 1895 N N . SER A 1 230 ? -4.989 7.741 -6.611 1.00 78.50 230 SER A N 1
ATOM 1896 C CA . SER A 1 230 ? -4.478 6.393 -6.866 1.00 78.50 230 SER A CA 1
ATOM 1897 C C . SER A 1 230 ? -4.148 6.228 -8.348 1.00 78.50 230 SER A C 1
ATOM 1899 O O . SER A 1 230 ? -4.957 6.590 -9.194 1.00 78.50 230 SER A O 1
ATOM 1901 N N . ASN A 1 231 ? -2.986 5.654 -8.662 1.00 82.19 231 ASN A N 1
ATOM 1902 C CA . ASN A 1 231 ? -2.555 5.342 -10.027 1.00 82.19 231 ASN A CA 1
ATOM 1903 C C . ASN A 1 231 ? -2.549 3.830 -10.299 1.00 82.19 231 ASN A C 1
ATOM 1905 O O . ASN A 1 231 ? -1.746 3.352 -11.093 1.00 82.19 231 ASN A O 1
ATOM 1909 N N . ASN A 1 232 ? -3.431 3.075 -9.642 1.00 81.25 232 ASN A N 1
ATOM 1910 C CA . ASN A 1 232 ? -3.504 1.612 -9.714 1.00 81.25 232 ASN A CA 1
ATOM 1911 C C . ASN A 1 232 ? -4.213 1.087 -10.980 1.00 81.25 232 ASN A C 1
ATOM 1913 O O . ASN A 1 232 ? -4.846 0.036 -10.938 1.00 81.25 232 ASN A O 1
ATOM 1917 N N . THR A 1 233 ? -4.146 1.814 -12.094 1.00 82.00 233 THR A N 1
ATOM 1918 C CA . THR A 1 233 ? -4.711 1.363 -13.371 1.00 82.00 233 THR A CA 1
ATOM 1919 C C . THR A 1 233 ? -4.110 0.010 -13.752 1.00 82.00 233 THR A C 1
ATOM 1921 O O . THR A 1 233 ? -2.904 -0.202 -13.603 1.00 82.00 233 THR A O 1
ATOM 1924 N N . ILE A 1 234 ? -4.948 -0.914 -14.212 1.00 82.12 234 ILE A N 1
ATOM 1925 C CA . ILE A 1 234 ? -4.494 -2.198 -14.748 1.00 82.12 234 ILE A CA 1
ATOM 1926 C C . ILE A 1 234 ? -3.890 -1.920 -16.126 1.00 82.12 234 ILE A C 1
ATOM 1928 O O . ILE A 1 234 ? -4.550 -1.316 -16.968 1.00 82.12 234 ILE A O 1
ATOM 1932 N N . ILE A 1 235 ? -2.630 -2.306 -16.303 1.00 82.12 235 ILE A N 1
ATOM 1933 C CA . ILE A 1 235 ? -1.891 -2.209 -17.561 1.00 82.12 235 ILE A CA 1
ATOM 1934 C C . ILE A 1 235 ? -1.594 -3.634 -18.015 1.00 82.12 235 ILE A C 1
ATOM 1936 O O . ILE A 1 235 ? -1.224 -4.473 -17.191 1.00 82.12 235 ILE A O 1
ATOM 1940 N N . GLU A 1 236 ? -1.741 -3.884 -19.310 1.00 75.94 236 GLU A N 1
ATOM 1941 C CA . GLU A 1 236 ? -1.306 -5.114 -19.965 1.00 75.94 236 GLU A CA 1
ATOM 1942 C C . GLU A 1 236 ? -0.189 -4.768 -20.954 1.00 75.94 236 GLU A C 1
ATOM 1944 O O . GLU A 1 236 ? -0.312 -3.825 -21.737 1.00 75.94 236 GLU A O 1
ATOM 1949 N N . ILE A 1 237 ? 0.928 -5.497 -20.875 1.00 71.94 237 ILE A N 1
ATOM 1950 C CA . ILE A 1 237 ? 2.058 -5.353 -21.798 1.00 71.94 237 ILE A CA 1
ATOM 1951 C C . ILE A 1 237 ? 2.026 -6.550 -22.744 1.00 71.94 237 ILE A C 1
ATOM 1953 O O . ILE A 1 237 ? 2.238 -7.689 -22.320 1.00 71.94 237 ILE A O 1
ATOM 1957 N N . ASP A 1 238 ? 1.754 -6.292 -24.020 1.00 65.38 238 ASP A N 1
ATOM 1958 C CA . ASP A 1 238 ? 1.691 -7.343 -25.030 1.00 65.38 238 ASP A CA 1
ATOM 1959 C C . ASP A 1 238 ? 3.079 -7.972 -25.287 1.00 65.38 238 ASP A C 1
ATOM 1961 O O . ASP A 1 238 ? 4.130 -7.355 -25.097 1.00 65.38 238 ASP A O 1
ATOM 1965 N N . TYR A 1 239 ? 3.098 -9.231 -25.730 1.00 60.53 239 TYR A N 1
ATOM 1966 C CA . TYR A 1 239 ? 4.305 -9.965 -26.128 1.00 60.53 239 TYR A CA 1
ATOM 1967 C C . TYR A 1 239 ? 5.023 -9.315 -27.318 1.00 60.53 239 TYR A C 1
ATOM 1969 O O . TYR A 1 239 ? 6.216 -9.552 -27.503 1.00 60.53 239 TYR A O 1
ATOM 1977 N N . CYS A 1 240 ? 4.335 -8.479 -28.098 1.00 57.25 240 CYS A N 1
ATOM 1978 C CA . CYS A 1 240 ? 4.919 -7.784 -29.240 1.00 57.25 240 CYS A CA 1
ATOM 1979 C C . CYS A 1 240 ? 5.945 -6.710 -28.830 1.00 57.25 240 CYS A C 1
ATOM 1981 O O . CYS A 1 240 ? 6.950 -6.539 -29.519 1.00 57.25 240 CYS A O 1
ATOM 1983 N N . SER A 1 241 ? 5.767 -6.035 -27.688 1.00 65.69 241 SER A N 1
ATOM 1984 C CA . SER A 1 241 ? 6.602 -4.884 -27.302 1.00 65.69 241 SER A CA 1
ATOM 1985 C C . SER A 1 241 ? 8.081 -5.235 -27.029 1.00 65.69 241 SER A C 1
ATOM 1987 O O . SER A 1 241 ? 8.964 -4.556 -27.556 1.00 65.69 241 SER A O 1
ATOM 1989 N N . PRO A 1 242 ? 8.419 -6.316 -26.294 1.00 68.56 242 PRO A N 1
ATOM 1990 C CA . PRO A 1 242 ? 9.817 -6.733 -26.117 1.00 68.56 242 PRO A CA 1
ATOM 1991 C C . PRO A 1 242 ? 10.478 -7.254 -27.407 1.00 68.56 242 PRO A C 1
ATOM 1993 O O . PRO A 1 242 ? 11.697 -7.162 -27.570 1.00 68.56 242 PRO A O 1
ATOM 1996 N N . LEU A 1 243 ? 9.689 -7.794 -28.345 1.00 71.44 243 LEU A N 1
ATOM 1997 C CA . LEU A 1 243 ? 10.199 -8.313 -29.619 1.00 71.44 243 LEU A CA 1
ATOM 1998 C C . LEU A 1 243 ? 10.684 -7.193 -30.546 1.00 71.44 243 LEU A C 1
ATOM 2000 O O . LEU A 1 243 ? 11.657 -7.389 -31.278 1.00 71.44 243 LEU A O 1
ATOM 2004 N N . GLU A 1 244 ? 10.058 -6.017 -30.487 1.00 76.62 244 GLU A N 1
ATOM 2005 C CA . GLU A 1 244 ? 10.486 -4.847 -31.256 1.00 76.62 244 GLU A CA 1
ATOM 2006 C C . GLU A 1 244 ? 11.867 -4.350 -30.819 1.00 76.62 244 GLU A C 1
ATOM 2008 O O . GLU A 1 244 ? 12.738 -4.149 -31.665 1.00 76.62 244 GLU A O 1
ATOM 2013 N N . ILE A 1 245 ? 12.124 -4.265 -29.510 1.00 83.06 245 ILE A N 1
ATOM 2014 C CA . ILE A 1 245 ? 13.445 -3.894 -28.971 1.00 83.06 245 ILE A CA 1
ATOM 2015 C C . ILE A 1 245 ? 14.515 -4.887 -29.445 1.00 83.06 245 ILE A C 1
ATOM 2017 O O . ILE A 1 245 ? 15.572 -4.491 -29.943 1.00 83.06 245 ILE A O 1
ATOM 2021 N N . ARG A 1 246 ? 14.214 -6.188 -29.386 1.00 82.06 246 ARG A N 1
ATOM 2022 C CA . ARG A 1 246 ? 15.131 -7.241 -29.840 1.00 82.06 246 ARG A CA 1
ATOM 2023 C C . ARG A 1 246 ? 15.402 -7.185 -31.345 1.00 82.06 246 ARG A C 1
ATOM 2025 O O . ARG A 1 246 ? 16.498 -7.529 -31.789 1.00 82.06 246 ARG A O 1
ATOM 2032 N N . LYS A 1 247 ? 14.427 -6.749 -32.148 1.00 85.44 247 LYS A N 1
ATOM 2033 C CA . LYS A 1 247 ? 14.619 -6.508 -33.585 1.00 85.44 247 LYS A CA 1
ATOM 2034 C C . LYS A 1 247 ? 15.635 -5.387 -33.818 1.00 85.44 247 LYS A C 1
ATOM 2036 O O . LYS A 1 247 ? 16.539 -5.566 -34.628 1.00 85.44 247 LYS A O 1
ATOM 2041 N N . LEU A 1 248 ? 15.543 -4.282 -33.076 1.00 87.25 248 LEU A N 1
ATOM 2042 C CA . LEU A 1 248 ? 16.507 -3.178 -33.181 1.00 87.25 248 LEU A CA 1
ATOM 2043 C C . LEU A 1 248 ? 17.926 -3.618 -32.802 1.00 87.25 248 LEU A C 1
ATOM 2045 O O . LEU A 1 248 ? 18.878 -3.275 -33.497 1.00 87.25 248 LEU A O 1
ATOM 2049 N N . GLN A 1 249 ? 18.072 -4.446 -31.765 1.00 89.75 249 GLN A N 1
ATOM 2050 C CA . GLN A 1 249 ? 19.368 -5.020 -31.391 1.00 89.75 249 GLN A CA 1
ATOM 2051 C C . GLN A 1 249 ? 19.979 -5.878 -32.504 1.00 89.75 249 GLN A C 1
ATOM 2053 O O . GLN A 1 249 ? 21.163 -5.738 -32.807 1.00 89.75 249 GLN A O 1
ATOM 2058 N N . LYS A 1 250 ? 19.174 -6.730 -33.158 1.00 88.31 250 LYS A N 1
ATOM 2059 C CA . LYS A 1 250 ? 19.635 -7.516 -34.315 1.00 88.31 250 LYS A CA 1
ATOM 2060 C C . LYS A 1 250 ? 20.109 -6.619 -35.455 1.00 88.31 250 LYS A C 1
ATOM 2062 O O . LYS A 1 250 ? 21.147 -6.902 -36.045 1.00 88.31 250 LYS A O 1
ATOM 2067 N N . ASN A 1 251 ? 19.393 -5.528 -35.721 1.00 91.69 251 ASN A N 1
ATOM 2068 C CA . ASN A 1 251 ? 19.799 -4.556 -36.732 1.00 91.69 251 ASN A CA 1
ATOM 2069 C C . ASN A 1 251 ? 21.154 -3.915 -36.380 1.00 91.69 251 ASN A C 1
ATOM 2071 O O . ASN A 1 251 ? 22.015 -3.799 -37.245 1.00 91.69 251 ASN A O 1
ATOM 2075 N N . LEU A 1 252 ? 21.373 -3.534 -35.114 1.00 92.00 252 LEU A N 1
ATOM 2076 C CA . LEU A 1 252 ? 22.660 -2.985 -34.663 1.00 92.00 252 LEU A CA 1
ATOM 2077 C C . LEU A 1 252 ? 23.794 -4.007 -34.782 1.00 92.00 252 LEU A C 1
ATOM 2079 O O . LEU A 1 252 ? 24.883 -3.649 -35.214 1.00 92.00 252 LEU A O 1
ATOM 2083 N N . MET A 1 253 ? 23.548 -5.278 -34.456 1.00 91.19 253 MET A N 1
ATOM 2084 C CA . MET A 1 253 ? 24.545 -6.339 -34.650 1.00 91.19 253 MET A CA 1
ATOM 2085 C C . MET A 1 253 ? 24.880 -6.544 -36.129 1.00 91.19 253 MET A C 1
ATOM 2087 O O . MET A 1 253 ? 26.047 -6.723 -36.462 1.00 91.19 253 MET A O 1
ATOM 2091 N N . GLN A 1 254 ? 23.885 -6.484 -37.017 1.00 92.75 254 GLN A N 1
ATOM 2092 C CA . GLN A 1 254 ? 24.101 -6.581 -38.461 1.00 92.75 254 GLN A CA 1
ATOM 2093 C C . GLN A 1 254 ? 24.966 -5.425 -38.981 1.00 92.75 254 GLN A C 1
ATOM 2095 O O . GLN A 1 254 ? 25.892 -5.663 -39.753 1.00 92.75 254 GLN A O 1
ATOM 2100 N N . ILE A 1 255 ? 24.703 -4.193 -38.531 1.00 92.56 255 ILE A N 1
ATOM 2101 C CA . ILE A 1 255 ? 25.532 -3.028 -38.869 1.00 92.56 255 ILE A CA 1
ATOM 2102 C C . ILE A 1 255 ? 26.945 -3.206 -38.301 1.00 92.56 255 ILE A C 1
ATOM 2104 O O . ILE A 1 255 ? 27.916 -3.019 -39.021 1.00 92.56 255 ILE A O 1
ATOM 2108 N N . ALA A 1 256 ? 27.083 -3.616 -37.036 1.00 93.12 256 ALA A N 1
ATOM 2109 C CA . ALA A 1 256 ? 28.392 -3.817 -36.416 1.00 93.12 256 ALA A CA 1
ATOM 2110 C C . ALA A 1 256 ? 29.244 -4.842 -37.182 1.00 93.12 256 ALA A C 1
ATOM 2112 O O . ALA A 1 256 ? 30.432 -4.618 -37.380 1.00 93.12 256 ALA A O 1
ATOM 2113 N N . GLN A 1 257 ? 28.634 -5.934 -37.651 1.00 92.25 257 GLN A N 1
ATOM 2114 C CA . GLN A 1 257 ? 29.308 -6.939 -38.476 1.00 92.25 257 GLN A CA 1
ATOM 2115 C C . GLN A 1 257 ? 29.653 -6.413 -39.874 1.00 92.25 257 GLN A C 1
ATOM 2117 O O . GLN A 1 257 ? 30.737 -6.694 -40.374 1.00 92.25 257 GLN A O 1
ATOM 2122 N N . GLY A 1 258 ? 28.747 -5.665 -40.509 1.00 90.69 258 GLY A N 1
ATOM 2123 C CA . GLY A 1 258 ? 28.957 -5.134 -41.857 1.00 90.69 258 GLY A CA 1
ATOM 2124 C C . GLY A 1 258 ? 29.969 -3.985 -41.931 1.00 90.69 258 GLY A C 1
ATOM 2125 O O . GLY A 1 258 ? 30.619 -3.820 -42.959 1.00 90.69 258 GLY A O 1
ATOM 2126 N N . GLU A 1 259 ? 30.133 -3.224 -40.847 1.00 92.56 259 GLU A N 1
ATOM 2127 C CA . GLU A 1 259 ? 31.120 -2.140 -40.725 1.00 92.56 259 GLU A CA 1
ATOM 2128 C C . GLU A 1 259 ? 32.403 -2.557 -39.977 1.00 92.56 259 GLU A C 1
ATOM 2130 O O . GLU A 1 259 ? 33.255 -1.710 -39.720 1.00 92.56 259 GLU A O 1
ATOM 2135 N N . ASP A 1 260 ? 32.537 -3.834 -39.598 1.00 90.62 260 ASP A N 1
ATOM 2136 C CA . ASP A 1 260 ? 33.671 -4.378 -38.826 1.00 90.62 260 ASP A CA 1
ATOM 2137 C C . ASP A 1 260 ? 33.941 -3.635 -37.494 1.00 90.62 260 ASP A C 1
ATOM 2139 O O . ASP A 1 260 ? 35.074 -3.363 -37.090 1.00 90.62 260 ASP A O 1
ATOM 2143 N N . ILE A 1 261 ? 32.869 -3.276 -36.777 1.00 91.25 261 ILE A N 1
ATOM 2144 C CA . ILE A 1 261 ? 32.944 -2.583 -35.485 1.00 91.25 261 ILE A CA 1
ATOM 2145 C C . ILE A 1 261 ? 33.001 -3.609 -34.348 1.00 91.25 261 ILE A C 1
ATOM 2147 O O . ILE A 1 261 ? 31.993 -4.199 -33.953 1.00 91.25 261 ILE A O 1
ATOM 2151 N N . GLY A 1 262 ? 34.186 -3.770 -33.759 1.00 88.19 262 GLY A N 1
ATOM 2152 C CA . GLY A 1 262 ? 34.402 -4.627 -32.593 1.00 88.19 262 GLY A CA 1
ATOM 2153 C C . GLY A 1 262 ? 33.855 -4.038 -31.286 1.00 88.19 262 GLY A C 1
ATOM 2154 O O . GLY A 1 262 ? 34.100 -2.876 -30.954 1.00 88.19 262 GLY A O 1
ATOM 2155 N N . PHE A 1 263 ? 33.152 -4.860 -30.503 1.00 92.19 263 PHE A N 1
ATOM 2156 C CA . PHE A 1 263 ? 32.690 -4.486 -29.164 1.00 92.19 263 PHE A CA 1
ATOM 2157 C C . PHE A 1 263 ? 33.839 -4.618 -28.160 1.00 92.19 263 PHE A C 1
ATOM 2159 O O . PHE A 1 263 ? 34.602 -5.585 -28.183 1.00 92.19 263 PHE A O 1
ATOM 2166 N N . VAL A 1 264 ? 33.962 -3.641 -27.263 1.00 92.12 264 VAL A N 1
ATOM 2167 C CA . VAL A 1 264 ? 35.048 -3.571 -26.280 1.00 92.12 264 VAL A CA 1
ATOM 2168 C C . VAL A 1 264 ? 34.511 -3.685 -24.859 1.00 92.12 264 VAL A C 1
ATOM 2170 O O . VAL A 1 264 ? 33.477 -3.114 -24.506 1.00 92.12 264 VAL A O 1
ATOM 2173 N N . TYR A 1 265 ? 35.254 -4.397 -24.013 1.00 89.56 265 TYR A N 1
ATOM 2174 C CA . TYR A 1 265 ? 34.900 -4.646 -22.617 1.00 89.56 265 TYR A CA 1
ATOM 2175 C C . TYR A 1 265 ? 36.090 -4.341 -21.698 1.00 89.56 265 TYR A C 1
ATOM 2177 O O . TYR A 1 265 ? 37.248 -4.411 -22.113 1.00 89.56 265 TYR A O 1
ATOM 2185 N N . GLY A 1 266 ? 35.808 -3.999 -20.439 1.00 84.56 266 GLY A N 1
ATOM 2186 C CA . GLY A 1 266 ? 36.824 -3.705 -19.423 1.00 84.56 266 GLY A CA 1
ATOM 2187 C C . GLY A 1 266 ? 36.979 -2.219 -19.075 1.00 84.56 266 GLY A C 1
ATOM 2188 O O . GLY A 1 266 ? 36.517 -1.319 -19.778 1.00 84.56 266 GLY A O 1
ATOM 2189 N N . LYS A 1 267 ? 37.618 -1.959 -17.928 1.00 77.31 267 LYS A N 1
ATOM 2190 C CA . LYS A 1 267 ? 37.755 -0.620 -17.336 1.00 77.31 267 LYS A CA 1
ATOM 2191 C C . LYS A 1 267 ? 38.683 0.262 -18.184 1.00 77.31 267 LYS A C 1
ATOM 2193 O O . LYS A 1 267 ? 39.779 -0.158 -18.538 1.00 77.31 267 LYS A O 1
ATOM 2198 N N . GLY A 1 268 ? 38.251 1.487 -18.492 1.00 80.06 268 GLY A N 1
ATOM 2199 C CA . GLY A 1 268 ? 39.036 2.468 -19.259 1.00 80.06 268 GLY A CA 1
ATOM 2200 C C . GLY A 1 268 ? 38.958 2.334 -20.786 1.00 80.06 268 GLY A C 1
ATOM 2201 O O . GLY A 1 268 ? 39.611 3.098 -21.490 1.00 80.06 268 GLY A O 1
ATOM 2202 N N . LYS A 1 269 ? 38.163 1.397 -21.322 1.00 86.81 269 LYS A N 1
ATOM 2203 C CA . LYS A 1 269 ? 37.906 1.286 -22.766 1.00 86.81 269 LYS A CA 1
ATOM 2204 C C . LYS A 1 269 ? 36.752 2.201 -23.181 1.00 86.81 269 LYS A C 1
ATOM 2206 O O . LYS A 1 269 ? 35.711 2.227 -22.525 1.00 86.81 269 LYS A O 1
ATOM 2211 N N . HIS A 1 270 ? 36.923 2.932 -24.282 1.00 88.06 270 HIS A N 1
ATOM 2212 C CA . HIS A 1 270 ? 35.857 3.754 -24.849 1.00 88.06 270 HIS A CA 1
ATOM 2213 C C . HIS A 1 270 ? 34.948 2.895 -25.735 1.00 88.06 270 HIS A C 1
ATOM 2215 O O . HIS A 1 270 ? 35.371 2.437 -26.794 1.00 88.06 270 HIS A O 1
ATOM 2221 N N . LYS A 1 271 ? 33.702 2.677 -25.301 1.00 92.38 271 LYS A N 1
ATOM 2222 C CA . LYS A 1 271 ? 32.717 1.906 -26.071 1.00 92.38 271 LYS A CA 1
ATOM 2223 C C . LYS A 1 271 ? 32.280 2.673 -27.330 1.00 92.38 271 LYS A C 1
ATOM 2225 O O . LYS A 1 271 ? 31.995 3.872 -27.208 1.00 92.38 271 LYS A O 1
ATOM 2230 N N . PRO A 1 272 ? 32.197 2.025 -28.507 1.00 93.12 272 PRO A N 1
ATOM 2231 C CA . PRO A 1 272 ? 31.630 2.641 -29.698 1.00 93.12 272 PRO A CA 1
ATOM 2232 C C . PRO A 1 272 ? 30.144 2.949 -29.483 1.00 93.12 272 PRO A C 1
ATOM 2234 O O . PRO A 1 272 ? 29.470 2.316 -28.667 1.00 93.12 272 PRO A O 1
ATOM 2237 N N . GLU A 1 273 ? 29.628 3.933 -30.213 1.00 93.06 273 GLU A N 1
ATOM 2238 C CA . GLU A 1 273 ? 28.240 4.389 -30.075 1.00 93.06 273 GLU A CA 1
ATOM 2239 C C . GLU A 1 273 ? 27.228 3.265 -30.329 1.00 93.06 273 GLU A C 1
ATOM 2241 O O . GLU A 1 273 ? 26.287 3.097 -29.556 1.00 93.06 273 GLU A O 1
ATOM 2246 N N . ILE A 1 274 ? 27.493 2.420 -31.329 1.00 93.75 274 ILE A N 1
ATOM 2247 C CA . ILE A 1 274 ? 26.661 1.258 -31.657 1.00 93.75 274 ILE A CA 1
ATOM 2248 C C . ILE A 1 274 ? 26.542 0.265 -30.492 1.00 93.75 274 ILE A C 1
ATOM 2250 O O . ILE A 1 274 ? 25.463 -0.270 -30.244 1.00 93.75 274 ILE A O 1
ATOM 2254 N N . GLN A 1 275 ? 27.628 0.063 -29.734 1.00 93.31 275 GLN A N 1
ATOM 2255 C CA . GLN A 1 275 ? 27.629 -0.801 -28.555 1.00 93.31 275 GLN A CA 1
ATOM 2256 C C . GLN A 1 275 ? 26.844 -0.158 -27.410 1.00 93.31 275 GLN A C 1
ATOM 2258 O O . GLN A 1 275 ? 26.080 -0.850 -26.747 1.00 93.31 275 GLN A O 1
ATOM 2263 N N . LYS A 1 276 ? 26.987 1.158 -27.189 1.00 93.88 276 LYS A N 1
ATOM 2264 C CA . LYS A 1 276 ? 26.209 1.874 -26.161 1.00 93.88 276 LYS A CA 1
ATOM 2265 C C . LYS A 1 276 ? 24.708 1.776 -26.446 1.00 93.88 276 LYS A C 1
ATOM 2267 O O . LYS A 1 276 ? 23.951 1.406 -25.559 1.00 93.88 276 LYS A O 1
ATOM 2272 N N . LEU A 1 277 ? 24.295 2.025 -27.693 1.00 92.81 277 LEU A N 1
ATOM 2273 C CA . LEU A 1 277 ? 22.898 1.884 -28.118 1.00 92.81 277 LEU A CA 1
ATOM 2274 C C . LEU A 1 277 ? 22.390 0.446 -27.957 1.00 92.81 277 LEU A C 1
ATOM 2276 O O . LEU A 1 277 ? 21.268 0.242 -27.500 1.00 92.81 277 LEU A O 1
ATOM 2280 N N . TYR A 1 278 ? 23.210 -0.549 -28.305 1.00 92.62 278 TYR A N 1
ATOM 2281 C CA . TYR A 1 278 ? 22.862 -1.960 -28.144 1.00 92.62 278 TYR A CA 1
ATOM 2282 C C . TYR A 1 278 ? 22.623 -2.334 -26.673 1.00 92.62 278 TYR A C 1
ATOM 2284 O O . TYR A 1 278 ? 21.603 -2.951 -26.362 1.00 92.62 278 TYR A O 1
ATOM 2292 N N . GLU A 1 279 ? 23.538 -1.945 -25.779 1.00 92.69 279 GLU A N 1
ATOM 2293 C CA . GLU A 1 279 ? 23.464 -2.232 -24.341 1.00 92.69 279 GLU A CA 1
ATOM 2294 C C . GLU A 1 279 ? 22.298 -1.481 -23.671 1.00 92.69 279 GLU A C 1
ATOM 2296 O O . GLU A 1 279 ? 21.567 -2.068 -22.876 1.00 92.69 279 GLU A O 1
ATOM 2301 N N . GLU A 1 280 ? 22.059 -0.211 -24.028 1.00 92.94 280 GLU A N 1
ATOM 2302 C CA . GLU A 1 280 ? 20.925 0.574 -23.507 1.00 92.94 280 GLU A CA 1
ATOM 2303 C C . GLU A 1 280 ? 19.571 -0.039 -23.922 1.00 92.94 280 GLU A C 1
ATOM 2305 O O . GLU A 1 280 ? 18.636 -0.103 -23.115 1.00 92.94 280 GLU A O 1
ATOM 2310 N N . LEU A 1 281 ? 19.462 -0.538 -25.161 1.00 89.62 281 LEU A N 1
ATOM 2311 C CA . LEU A 1 281 ? 18.285 -1.282 -25.623 1.00 89.62 281 LEU A CA 1
ATOM 2312 C C . LEU A 1 281 ? 18.130 -2.623 -24.889 1.00 89.62 281 LEU A C 1
ATOM 2314 O O . LEU A 1 281 ? 17.005 -3.000 -24.561 1.00 89.62 281 LEU A O 1
ATOM 2318 N N . GLU A 1 282 ? 19.230 -3.324 -24.600 1.00 89.06 282 GLU A N 1
ATOM 2319 C CA . GLU A 1 282 ? 19.224 -4.586 -23.847 1.00 89.06 282 GLU A CA 1
ATOM 2320 C C . GLU A 1 282 ? 18.700 -4.400 -22.424 1.00 89.06 282 GLU A C 1
ATOM 2322 O O . GLU A 1 282 ? 17.813 -5.131 -21.972 1.00 89.06 282 GLU A O 1
ATOM 2327 N N . GLU A 1 283 ? 19.209 -3.382 -21.732 1.00 89.44 283 GLU A N 1
ATOM 2328 C CA . GLU A 1 283 ? 18.793 -3.050 -20.374 1.00 89.44 283 GLU A CA 1
ATOM 2329 C C . GLU A 1 283 ? 17.305 -2.681 -20.341 1.00 89.44 283 GLU A C 1
ATOM 2331 O O . GLU A 1 283 ? 16.545 -3.199 -19.518 1.00 89.44 283 GLU A O 1
ATOM 2336 N N . CYS A 1 284 ? 16.855 -1.837 -21.275 1.00 88.38 284 CYS A N 1
ATOM 2337 C CA . CYS A 1 284 ? 15.449 -1.454 -21.356 1.00 88.38 284 CYS A CA 1
ATOM 2338 C C . CYS A 1 284 ? 14.538 -2.645 -21.675 1.00 88.38 284 CYS A C 1
ATOM 2340 O O . CYS A 1 284 ? 13.470 -2.770 -21.074 1.00 88.38 284 CYS A O 1
ATOM 2342 N N . GLY A 1 285 ? 14.958 -3.531 -22.583 1.00 84.62 285 GLY A N 1
ATOM 2343 C CA . GLY A 1 285 ? 14.223 -4.747 -22.926 1.00 84.62 285 GLY A CA 1
ATOM 2344 C C . GLY A 1 285 ? 14.094 -5.705 -21.740 1.00 84.62 285 GLY A C 1
ATOM 2345 O O . GLY A 1 285 ? 13.000 -6.200 -21.469 1.00 84.62 285 GLY A O 1
ATOM 2346 N N . THR A 1 286 ? 15.180 -5.901 -20.988 1.00 86.75 286 THR A N 1
ATOM 2347 C CA . THR A 1 286 ? 15.202 -6.748 -19.785 1.00 86.75 286 THR A CA 1
ATOM 2348 C C . THR A 1 286 ? 14.253 -6.204 -18.721 1.00 86.75 286 THR A C 1
ATOM 2350 O O . THR A 1 286 ? 13.381 -6.919 -18.234 1.00 86.75 286 THR A O 1
ATOM 2353 N N . ARG A 1 287 ? 14.325 -4.901 -18.437 1.00 88.69 287 ARG A N 1
ATOM 2354 C CA . ARG A 1 287 ? 13.435 -4.249 -17.466 1.00 88.69 287 ARG A CA 1
ATOM 2355 C C . ARG A 1 287 ? 11.968 -4.285 -17.892 1.00 88.69 287 ARG A C 1
ATOM 2357 O O . ARG A 1 287 ? 11.085 -4.417 -17.049 1.00 88.69 287 ARG A O 1
ATOM 2364 N N . LEU A 1 288 ? 11.683 -4.170 -19.191 1.00 86.75 288 LEU A N 1
ATOM 2365 C CA . LEU A 1 288 ? 10.316 -4.276 -19.705 1.00 86.75 288 LEU A CA 1
ATOM 2366 C C . LEU A 1 288 ? 9.738 -5.684 -19.479 1.00 86.75 288 LEU A C 1
ATOM 2368 O O . LEU A 1 288 ? 8.571 -5.805 -19.104 1.00 86.75 288 LEU A O 1
ATOM 2372 N N . MET A 1 289 ? 10.557 -6.728 -19.650 1.00 83.75 289 MET A N 1
ATOM 2373 C CA . MET A 1 289 ? 10.185 -8.113 -19.337 1.00 83.75 289 MET A CA 1
ATOM 2374 C C . MET A 1 289 ? 9.931 -8.311 -17.838 1.00 83.75 289 MET A C 1
ATOM 2376 O O . MET A 1 289 ? 8.892 -8.855 -17.474 1.00 83.75 289 MET A O 1
ATOM 2380 N N . GLU A 1 290 ? 10.797 -7.786 -16.969 1.00 86.56 290 GLU A N 1
ATOM 2381 C CA . GLU A 1 290 ? 10.593 -7.828 -15.511 1.00 86.56 290 GLU A CA 1
ATOM 2382 C C . GLU A 1 290 ? 9.267 -7.165 -15.099 1.00 86.56 290 GLU A C 1
ATOM 2384 O O . GLU A 1 290 ? 8.524 -7.690 -14.267 1.00 86.56 290 GLU A O 1
ATOM 2389 N N . TYR A 1 291 ? 8.930 -6.011 -15.690 1.00 88.50 291 TYR A N 1
ATOM 2390 C CA . TYR A 1 291 ? 7.649 -5.353 -15.423 1.00 88.50 291 TYR A CA 1
ATOM 2391 C C . TYR A 1 291 ? 6.464 -6.195 -15.880 1.00 88.50 291 TYR A C 1
ATOM 2393 O O . TYR A 1 291 ? 5.466 -6.265 -15.161 1.00 88.50 291 TYR A O 1
ATOM 2401 N N . LYS A 1 292 ? 6.569 -6.843 -17.043 1.00 85.50 292 LYS A N 1
ATOM 2402 C CA . LYS A 1 292 ? 5.533 -7.745 -17.540 1.00 85.50 292 LYS A CA 1
ATOM 2403 C C . LYS A 1 292 ? 5.287 -8.900 -16.571 1.00 85.50 292 LYS A C 1
ATOM 2405 O O . LYS A 1 292 ? 4.143 -9.099 -16.172 1.00 85.50 292 LYS A O 1
ATOM 2410 N N . GLU A 1 293 ? 6.342 -9.578 -16.126 1.00 85.25 293 GLU A N 1
ATOM 2411 C CA . GLU A 1 293 ? 6.247 -10.651 -15.127 1.00 85.25 293 GLU A CA 1
ATOM 2412 C C . GLU A 1 293 ? 5.597 -10.150 -13.831 1.00 85.25 293 GLU A C 1
ATOM 2414 O O . GLU A 1 293 ? 4.701 -10.792 -13.284 1.00 85.25 293 GLU A O 1
ATOM 2419 N N . CYS A 1 294 ? 5.963 -8.950 -13.370 1.00 87.25 294 CYS A N 1
ATOM 2420 C CA . CYS A 1 294 ? 5.340 -8.351 -12.190 1.00 87.25 294 CYS A CA 1
ATOM 2421 C C . CYS A 1 294 ? 3.825 -8.135 -12.362 1.00 87.25 294 CYS A C 1
ATOM 2423 O O . CYS A 1 294 ? 3.071 -8.310 -11.401 1.00 87.25 294 CYS A O 1
ATOM 2425 N N . PHE A 1 295 ? 3.357 -7.734 -13.550 1.00 86.88 295 PHE A N 1
ATOM 2426 C CA . PHE A 1 295 ? 1.924 -7.578 -13.823 1.00 86.88 295 PHE A CA 1
ATOM 2427 C C . PHE A 1 295 ? 1.199 -8.920 -13.953 1.00 86.88 295 PHE A C 1
ATOM 2429 O O . PHE A 1 295 ? 0.069 -9.024 -13.473 1.00 86.88 295 PHE A O 1
ATOM 2436 N N . GLU A 1 296 ? 1.841 -9.933 -14.538 1.00 85.81 296 GLU A N 1
ATOM 2437 C CA . GLU A 1 296 ? 1.309 -11.298 -14.625 1.00 85.81 296 GLU A CA 1
ATOM 2438 C C . GLU A 1 296 ? 1.127 -11.909 -13.229 1.00 85.81 296 GLU A C 1
ATOM 2440 O O . GLU A 1 296 ? 0.024 -12.346 -12.897 1.00 85.81 296 GLU A O 1
ATOM 2445 N N . ILE A 1 297 ? 2.152 -11.830 -12.370 1.00 84.69 297 ILE A N 1
ATOM 2446 C CA . ILE A 1 297 ? 2.099 -12.301 -10.974 1.00 84.69 297 ILE A CA 1
ATOM 2447 C C . ILE A 1 297 ? 1.010 -11.562 -10.185 1.00 84.69 297 ILE A C 1
ATOM 2449 O O . ILE A 1 297 ? 0.274 -12.155 -9.398 1.00 84.69 297 ILE A O 1
ATOM 2453 N N . MET A 1 298 ? 0.878 -10.249 -10.389 1.00 85.31 298 MET A N 1
ATOM 2454 C CA . MET A 1 298 ? -0.103 -9.440 -9.661 1.00 85.31 298 MET A CA 1
ATOM 2455 C C . MET A 1 298 ? -1.552 -9.684 -10.122 1.00 85.31 298 MET A C 1
ATOM 2457 O O . MET A 1 298 ? -2.494 -9.445 -9.357 1.00 85.31 298 MET A O 1
ATOM 2461 N N . GLY A 1 299 ? -1.756 -10.128 -11.365 1.00 84.62 299 GLY A N 1
ATOM 2462 C CA . GLY A 1 299 ? -3.073 -10.367 -11.957 1.00 84.62 299 GLY A CA 1
ATOM 2463 C C . GLY A 1 299 ? -3.952 -9.110 -12.032 1.00 84.62 299 GLY A C 1
ATOM 2464 O O . GLY A 1 299 ? -3.475 -7.982 -11.921 1.00 84.62 299 GLY A O 1
ATOM 2465 N N . LYS A 1 300 ? -5.271 -9.277 -12.210 1.00 82.75 300 LYS A N 1
ATOM 2466 C CA . LYS A 1 300 ? -6.242 -8.155 -12.271 1.00 82.75 300 LYS A CA 1
ATOM 2467 C C . LYS A 1 300 ? -6.883 -7.817 -10.918 1.00 82.75 300 LYS A C 1
ATOM 2469 O O . LYS A 1 300 ? -7.406 -6.721 -10.746 1.00 82.75 300 LYS A O 1
ATOM 2474 N N . GLY A 1 301 ? -6.844 -8.748 -9.962 1.00 78.94 301 GLY A N 1
ATOM 2475 C CA . GLY A 1 301 ? -7.572 -8.650 -8.690 1.00 78.94 301 GLY A CA 1
ATOM 2476 C C . GLY A 1 301 ? -6.796 -8.034 -7.521 1.00 78.94 301 GLY A C 1
ATOM 2477 O O . GLY A 1 301 ? -7.397 -7.741 -6.491 1.00 78.94 301 GLY A O 1
ATOM 2478 N N . ARG A 1 302 ? -5.474 -7.836 -7.643 1.00 80.31 302 ARG A N 1
ATOM 2479 C CA . ARG A 1 302 ? -4.601 -7.392 -6.538 1.00 80.31 302 ARG A CA 1
ATOM 2480 C C . ARG A 1 302 ? -3.909 -6.062 -6.859 1.00 80.31 302 ARG A C 1
ATOM 2482 O O . ARG A 1 302 ? -3.652 -5.738 -8.016 1.00 80.31 302 ARG A O 1
ATOM 2489 N N . ASN A 1 303 ? -3.589 -5.276 -5.827 1.00 83.38 303 ASN A N 1
ATOM 2490 C CA . ASN A 1 303 ? -2.833 -4.014 -5.953 1.00 83.38 303 ASN A CA 1
ATOM 2491 C C . ASN A 1 303 ? -1.385 -4.109 -5.438 1.00 83.38 303 ASN A C 1
ATOM 2493 O O . ASN A 1 303 ? -0.616 -3.154 -5.586 1.00 83.38 303 ASN A O 1
ATOM 2497 N N . SER A 1 304 ? -1.025 -5.236 -4.827 1.00 83.94 304 SER A N 1
ATOM 2498 C CA . SER A 1 304 ? 0.316 -5.547 -4.341 1.00 83.94 304 SER A CA 1
ATOM 2499 C C . SER A 1 304 ? 0.488 -7.049 -4.116 1.00 83.94 304 SER A C 1
ATOM 2501 O O . SER A 1 304 ? -0.506 -7.768 -4.007 1.00 83.94 304 SER A O 1
ATOM 2503 N N . TYR A 1 305 ? 1.743 -7.493 -4.033 1.00 82.00 305 TYR A N 1
ATOM 2504 C CA . TYR A 1 305 ? 2.138 -8.841 -3.611 1.00 82.00 305 TYR A CA 1
ATOM 2505 C C . TYR A 1 305 ? 3.516 -8.803 -2.926 1.00 82.00 305 TYR A C 1
ATOM 2507 O O . TYR A 1 305 ? 4.261 -7.825 -3.091 1.00 82.00 305 TYR A O 1
ATOM 2515 N N . SER A 1 306 ? 3.852 -9.828 -2.138 1.00 80.50 306 SER A N 1
ATOM 2516 C CA . SER A 1 306 ? 5.196 -9.979 -1.565 1.00 80.50 306 SER A CA 1
ATOM 2517 C C . SER A 1 306 ? 6.120 -10.737 -2.520 1.00 80.50 306 SER A C 1
ATOM 2519 O O . SER A 1 306 ? 5.732 -11.736 -3.115 1.00 80.50 306 SER A O 1
ATOM 2521 N N . LYS A 1 307 ? 7.381 -10.308 -2.623 1.00 80.00 307 LYS A N 1
ATOM 2522 C CA . LYS A 1 307 ? 8.437 -11.034 -3.348 1.00 80.00 307 LYS A CA 1
ATOM 2523 C C . LYS A 1 307 ? 8.723 -12.414 -2.754 1.00 80.00 307 LYS A C 1
ATOM 2525 O O . LYS A 1 307 ? 9.168 -13.292 -3.479 1.00 80.00 307 LYS A O 1
ATOM 2530 N N . THR A 1 308 ? 8.531 -12.584 -1.446 1.00 74.94 308 THR A N 1
ATOM 2531 C CA . THR A 1 308 ? 8.817 -13.846 -0.743 1.00 74.94 308 THR A CA 1
ATOM 2532 C C . THR A 1 308 ? 7.609 -14.773 -0.680 1.00 74.94 308 THR A C 1
ATOM 2534 O O . THR A 1 308 ? 7.781 -15.980 -0.575 1.00 74.94 308 THR A O 1
ATOM 2537 N N . ASP A 1 309 ? 6.403 -14.212 -0.747 1.00 71.44 309 ASP A N 1
ATOM 2538 C CA . ASP A 1 309 ? 5.141 -14.947 -0.740 1.00 71.44 309 ASP A CA 1
ATOM 2539 C C . ASP A 1 309 ? 4.182 -14.287 -1.740 1.00 71.44 309 ASP A C 1
ATOM 2541 O O . ASP A 1 309 ? 3.548 -13.267 -1.456 1.00 71.44 309 ASP A O 1
ATOM 2545 N N . MET A 1 310 ? 4.116 -14.846 -2.948 1.00 68.56 310 MET A N 1
ATOM 2546 C CA . MET A 1 310 ? 3.326 -14.283 -4.048 1.00 68.56 310 MET A CA 1
ATOM 2547 C C . MET A 1 310 ? 1.810 -14.329 -3.781 1.00 68.56 310 MET A C 1
ATOM 2549 O O . MET A 1 310 ? 1.061 -13.549 -4.377 1.00 68.56 310 MET A O 1
ATOM 2553 N N . GLU A 1 311 ? 1.356 -15.180 -2.854 1.00 65.19 311 GLU A N 1
ATOM 2554 C CA . GLU A 1 311 ? -0.047 -15.256 -2.432 1.00 65.19 311 GLU A CA 1
ATOM 2555 C C . GLU A 1 311 ? -0.385 -14.266 -1.310 1.00 65.19 311 GLU A C 1
ATOM 2557 O O . GLU A 1 311 ? -1.556 -13.929 -1.104 1.00 65.19 311 GLU A O 1
ATOM 2562 N N . ALA A 1 312 ? 0.623 -13.715 -0.629 1.00 60.38 312 ALA A N 1
ATOM 2563 C CA . ALA A 1 312 ? 0.422 -12.707 0.399 1.00 60.38 312 ALA A CA 1
ATOM 2564 C C . ALA A 1 312 ? -0.021 -11.366 -0.209 1.00 60.38 312 ALA A C 1
ATOM 2566 O O . ALA A 1 312 ? 0.775 -10.542 -0.672 1.00 60.38 312 ALA A O 1
ATOM 2567 N N . THR A 1 313 ? -1.320 -11.085 -0.136 1.00 52.94 313 THR A N 1
ATOM 2568 C CA . THR A 1 313 ? -1.840 -9.723 -0.294 1.00 52.94 313 THR A CA 1
ATOM 2569 C C . THR A 1 313 ? -1.624 -8.929 0.988 1.00 52.94 313 THR A C 1
ATOM 2571 O O . THR A 1 313 ? -2.046 -9.358 2.060 1.00 52.94 313 THR A O 1
ATOM 2574 N N . PHE A 1 314 ? -1.024 -7.736 0.884 1.00 47.69 314 PHE A N 1
ATOM 2575 C CA . PHE A 1 314 ? -0.922 -6.804 2.011 1.00 47.69 314 PHE A CA 1
ATOM 2576 C C . PHE A 1 314 ? -2.323 -6.314 2.399 1.00 47.69 314 PHE A C 1
ATOM 2578 O O . PHE A 1 314 ? -2.818 -5.299 1.903 1.00 47.69 314 PHE A O 1
ATOM 2585 N N . MET A 1 315 ? -2.980 -7.045 3.290 1.00 41.88 315 MET A N 1
ATOM 2586 C CA . MET A 1 315 ? -4.120 -6.539 4.029 1.00 41.88 315 MET A CA 1
ATOM 2587 C C . MET A 1 315 ? -3.558 -5.627 5.105 1.00 41.88 315 MET A C 1
ATOM 2589 O O . MET A 1 315 ? -2.835 -6.063 5.998 1.00 41.88 315 MET A O 1
ATOM 2593 N N . ARG A 1 316 ? -3.881 -4.335 5.028 1.00 36.31 316 ARG A N 1
ATOM 2594 C CA . ARG A 1 316 ? -3.689 -3.445 6.169 1.00 36.31 316 ARG A CA 1
ATOM 2595 C C . ARG A 1 316 ? -4.713 -3.867 7.219 1.00 36.31 316 ARG A C 1
ATOM 2597 O O . ARG A 1 316 ? -5.792 -3.284 7.286 1.00 36.31 316 ARG A O 1
ATOM 2604 N N . MET A 1 317 ? -4.400 -4.917 7.975 1.00 32.75 317 MET A N 1
ATOM 2605 C CA . MET A 1 317 ? -5.198 -5.315 9.120 1.00 32.75 317 MET A CA 1
ATOM 2606 C C . MET A 1 317 ? -5.150 -4.147 10.101 1.00 32.75 317 MET A C 1
ATOM 2608 O O . MET A 1 317 ? -4.111 -3.818 10.666 1.00 32.75 317 MET A O 1
ATOM 2612 N N . LYS A 1 318 ? -6.283 -3.461 10.258 1.00 41.34 318 LYS A N 1
ATOM 2613 C CA . LYS A 1 318 ? -6.629 -2.955 11.581 1.00 41.34 318 LYS A CA 1
ATOM 2614 C C . LYS A 1 318 ? -6.841 -4.235 12.376 1.00 41.34 318 LYS A C 1
ATOM 2616 O O . LYS A 1 318 ? -7.854 -4.887 12.163 1.00 41.34 318 LYS A O 1
ATOM 2621 N N . GLU A 1 319 ? -5.809 -4.666 13.093 1.00 36.19 319 GLU A N 1
ATOM 2622 C CA . GLU A 1 319 ? -5.823 -5.931 13.821 1.00 36.19 319 GLU A CA 1
ATOM 2623 C C . GLU A 1 319 ? -7.077 -5.979 14.697 1.00 36.19 319 GLU A C 1
ATOM 2625 O O . GLU A 1 319 ? -7.278 -5.131 15.566 1.00 36.19 319 GLU A O 1
ATOM 2630 N N . GLU A 1 320 ? -7.952 -6.940 14.405 1.00 32.00 320 GLU A N 1
ATOM 2631 C CA . GLU A 1 320 ? -8.935 -7.401 15.368 1.00 32.00 320 GLU A CA 1
ATOM 2632 C C . GLU A 1 320 ? -8.163 -8.126 16.467 1.00 32.00 320 GLU A C 1
ATOM 2634 O O . GLU A 1 320 ? -7.369 -9.031 16.212 1.00 32.00 320 GLU A O 1
ATOM 2639 N N . CYS A 1 321 ? -8.339 -7.620 17.683 1.00 34.06 321 CYS A N 1
ATOM 2640 C CA . CYS A 1 321 ? -7.549 -7.928 18.856 1.00 34.06 321 CYS A CA 1
ATOM 2641 C C . CYS A 1 321 ? -7.585 -9.415 19.230 1.00 34.06 321 CYS A C 1
ATOM 2643 O O . CYS A 1 321 ? -8.655 -10.011 19.381 1.00 34.06 321 CYS A O 1
ATOM 2645 N N . ASP A 1 322 ? -6.418 -9.944 19.594 1.00 37.16 322 ASP A N 1
ATOM 2646 C CA . ASP A 1 322 ? -6.322 -11.065 20.521 1.00 37.16 322 ASP A CA 1
ATOM 2647 C C . ASP A 1 322 ? -7.108 -10.752 21.801 1.00 37.16 322 ASP A C 1
ATOM 2649 O O . ASP A 1 322 ? -6.974 -9.677 22.392 1.00 37.16 322 ASP A O 1
ATOM 2653 N N . LYS A 1 323 ? -7.902 -11.712 22.286 1.00 38.38 323 LYS A N 1
ATOM 2654 C CA . LYS A 1 323 ? -8.734 -11.578 23.500 1.00 38.38 323 LYS A CA 1
ATOM 2655 C C . LYS A 1 323 ? -7.952 -11.164 24.762 1.00 38.38 323 LYS A C 1
ATOM 2657 O O . LYS A 1 323 ? -8.553 -10.666 25.705 1.00 38.38 323 LYS A O 1
ATOM 2662 N N . LYS A 1 324 ? -6.621 -11.312 24.768 1.00 38.56 324 LYS A N 1
ATOM 2663 C CA . LYS A 1 324 ? -5.718 -10.844 25.839 1.00 38.56 324 LYS A CA 1
ATOM 2664 C C . LYS A 1 324 ? -5.215 -9.405 25.623 1.00 38.56 324 LYS A C 1
ATOM 2666 O O . LYS A 1 324 ? -5.036 -8.674 26.590 1.00 38.56 324 LYS A O 1
ATOM 2671 N N . ARG A 1 325 ? -5.090 -8.968 24.364 1.00 36.59 325 ARG A N 1
ATOM 2672 C CA . ARG A 1 325 ? -4.800 -7.585 23.941 1.00 36.59 325 ARG A CA 1
ATOM 2673 C C . ARG A 1 325 ? -6.015 -6.668 24.091 1.00 36.59 325 ARG A C 1
ATOM 2675 O O . ARG A 1 325 ? -5.847 -5.495 24.392 1.00 36.59 325 ARG A O 1
ATOM 2682 N N . LEU A 1 326 ? -7.228 -7.222 23.994 1.00 38.28 326 LEU A N 1
ATOM 2683 C CA . LEU A 1 326 ? -8.481 -6.538 24.331 1.00 38.28 326 LEU A CA 1
ATOM 2684 C C . LEU A 1 326 ? -8.446 -5.975 25.759 1.00 38.28 326 LEU A C 1
ATOM 2686 O O . LEU A 1 326 ? -8.762 -4.811 25.929 1.00 38.28 326 LEU A O 1
ATOM 2690 N N . LEU A 1 327 ? -8.009 -6.723 26.777 1.00 40.00 327 LEU A N 1
ATOM 2691 C CA . LEU A 1 327 ? -7.986 -6.215 28.161 1.00 40.00 327 LEU A CA 1
ATOM 2692 C C . LEU A 1 327 ? -7.051 -5.003 28.338 1.00 40.00 327 LEU A C 1
ATOM 2694 O O . LEU A 1 327 ? -7.427 -4.040 29.002 1.00 40.00 327 LEU A O 1
ATOM 2698 N N . LEU A 1 328 ? -5.889 -5.020 27.678 1.00 40.31 328 LEU A N 1
ATOM 2699 C CA . LEU A 1 328 ? -4.903 -3.930 27.666 1.00 40.31 328 LEU A CA 1
ATOM 2700 C C . LEU A 1 328 ? -5.358 -2.718 26.831 1.00 40.31 328 LEU A C 1
ATOM 2702 O O . LEU A 1 328 ? -5.341 -1.594 27.325 1.00 40.31 328 LEU A O 1
ATOM 2706 N N . GLU A 1 329 ? -5.833 -2.925 25.597 1.00 41.19 329 GLU A N 1
ATOM 2707 C CA . GLU A 1 329 ? -6.346 -1.851 24.726 1.00 41.19 329 GLU A CA 1
ATOM 2708 C C . GLU A 1 329 ? -7.675 -1.263 25.239 1.00 41.19 329 GLU A C 1
ATOM 2710 O O . GLU A 1 329 ? -7.988 -0.096 25.005 1.00 41.19 329 GLU A O 1
ATOM 2715 N N . ILE A 1 330 ? -8.482 -2.028 25.973 1.00 43.81 330 ILE A N 1
ATOM 2716 C CA . ILE A 1 330 ? -9.713 -1.523 26.590 1.00 43.81 330 ILE A CA 1
ATOM 2717 C C . ILE A 1 330 ? -9.397 -0.612 27.777 1.00 43.81 330 ILE A C 1
ATOM 2719 O O . ILE A 1 330 ? -10.043 0.431 27.902 1.00 43.81 330 ILE A O 1
ATOM 2723 N N . PHE A 1 331 ? -8.415 -0.961 28.613 1.00 47.50 331 PHE A N 1
ATOM 2724 C CA . PHE A 1 331 ? -8.054 -0.143 29.772 1.00 47.50 331 PHE A CA 1
ATOM 2725 C C . PHE A 1 331 ? -7.245 1.102 29.375 1.00 47.50 331 PHE A C 1
ATOM 2727 O O . PHE A 1 331 ? -7.638 2.209 29.735 1.00 47.50 331 PHE A O 1
ATOM 2734 N N . GLN A 1 332 ? -6.192 0.964 28.555 1.00 42.34 332 GLN A N 1
ATOM 2735 C CA . GLN A 1 332 ? -5.344 2.102 28.158 1.00 42.34 332 GLN A CA 1
ATOM 2736 C C . GLN A 1 332 ? -6.014 3.055 27.157 1.00 42.34 332 GLN A C 1
ATOM 2738 O O . GLN A 1 332 ? -5.829 4.265 27.253 1.00 42.34 332 GLN A O 1
ATOM 2743 N N . TYR A 1 333 ? -6.800 2.552 26.199 1.00 42.25 333 TYR A N 1
ATOM 2744 C CA . TYR A 1 333 ? -7.270 3.376 25.076 1.00 42.25 333 TYR A CA 1
ATOM 2745 C C . TYR A 1 333 ? -8.658 3.993 25.263 1.00 42.25 333 TYR A C 1
ATOM 2747 O O . TYR A 1 333 ? -9.000 4.950 24.566 1.00 42.25 333 TYR A O 1
ATOM 2755 N N . ARG A 1 334 ? -9.503 3.437 26.146 1.00 44.09 334 ARG A N 1
ATOM 2756 C CA . ARG A 1 334 ? -10.942 3.783 26.189 1.00 44.09 334 ARG A CA 1
ATOM 2757 C C . ARG A 1 334 ? -11.413 4.462 27.468 1.00 44.09 334 ARG A C 1
ATOM 2759 O O . ARG A 1 334 ? -12.462 5.101 27.435 1.00 44.09 334 ARG A O 1
ATOM 2766 N N . LEU A 1 335 ? -10.646 4.390 28.552 1.00 41.53 335 LEU A N 1
ATOM 2767 C CA . LEU A 1 335 ? -10.914 5.163 29.766 1.00 41.53 335 LEU A CA 1
ATOM 2768 C C . LEU A 1 335 ? -10.493 6.638 29.603 1.00 41.53 335 LEU A C 1
ATOM 2770 O O . LEU A 1 335 ? -11.224 7.528 30.022 1.00 41.53 335 LEU A O 1
ATOM 2774 N N . ILE A 1 336 ? -9.436 6.932 28.839 1.00 38.69 336 ILE A N 1
ATOM 2775 C CA . ILE A 1 336 ? -9.072 8.318 28.474 1.00 38.69 336 ILE A CA 1
ATOM 2776 C C . ILE A 1 336 ? -10.181 8.987 27.631 1.00 38.69 336 ILE A C 1
ATOM 2778 O O . ILE A 1 336 ? -10.491 10.162 27.808 1.00 38.69 336 ILE A O 1
ATOM 2782 N N . THR A 1 337 ? -10.869 8.236 26.759 1.00 38.91 337 THR A N 1
ATOM 2783 C CA . THR A 1 337 ? -11.987 8.775 25.953 1.00 38.91 337 THR A CA 1
ATOM 2784 C C . THR A 1 337 ? -13.276 8.993 26.753 1.00 38.91 337 THR A C 1
ATOM 2786 O O . THR A 1 337 ? -14.208 9.617 26.254 1.00 38.91 337 THR A O 1
ATOM 2789 N N . LEU A 1 338 ? -13.356 8.470 27.978 1.00 38.34 338 LEU A N 1
ATOM 2790 C CA . LEU A 1 338 ? -14.522 8.563 28.858 1.00 38.34 338 LEU A CA 1
ATOM 2791 C C . LEU A 1 338 ? -14.660 9.943 29.520 1.00 38.34 338 LEU A C 1
ATOM 2793 O O . LEU A 1 338 ? -15.773 10.297 29.903 1.00 38.34 338 LEU A O 1
ATOM 2797 N N . VAL A 1 339 ? -13.558 10.699 29.588 1.00 36.62 339 VAL A N 1
ATOM 2798 C CA . VAL A 1 339 ? -13.463 12.047 30.179 1.00 36.62 339 VAL A CA 1
ATOM 2799 C C . VAL A 1 339 ? -13.415 13.147 29.096 1.00 36.62 339 VAL A C 1
ATOM 2801 O O . VAL A 1 339 ? -13.569 14.323 29.395 1.00 36.62 339 VAL A O 1
ATOM 2804 N N . SER A 1 340 ? -13.224 12.788 27.818 1.00 32.78 340 SER A N 1
ATOM 2805 C CA . SER A 1 340 ? -13.071 13.739 26.695 1.00 32.78 340 SER A CA 1
ATOM 2806 C C . SER A 1 340 ? -14.306 13.884 25.783 1.00 32.78 340 SER A C 1
ATOM 2808 O O . SER A 1 340 ? -14.155 14.277 24.624 1.00 32.78 340 SER A O 1
ATOM 2810 N N . GLN A 1 341 ? -15.513 13.566 26.266 1.00 32.34 341 GLN A N 1
ATOM 2811 C CA . GLN A 1 341 ? -16.780 13.876 25.580 1.00 32.34 341 GLN A CA 1
ATOM 2812 C C . GLN A 1 341 ? -17.777 14.560 26.501 1.00 32.34 341 GLN A C 1
ATOM 2814 O O . GLN A 1 341 ? -18.018 14.007 27.598 1.00 32.34 341 GLN A O 1
#

Foldseek 3Di:
DVVVVVCCVVDPVPPPDDPDPVVPDDDPPPDCLVVLVVLLVPFDLVLLCVLDDPDDDDDQDLSLLVSLCLVCLLVVHDDLVVSLVCCQPPPSNVVSSVNDRDDSVSNCCSLARRCDPVSLVRRLVSSVVVCVVVVLDDPPDDDDPVDDPDDPAPPPQKDFLLVLLVVVLVLLVLVQVLLVVLQVVCVVVVVCVVVVNDRDDRDDKPPNVVLVVLVVVQVVCVVVVDDRDGSNDQTADDPVRLVSLVVSLVSLVVVCVVVVPDADDDPPDDGDPSVVSNVSSVVSSVVSVVSNVVSVLQDDPARMAGNVGSPDGPDPDPDPDDSSVSSVCSSVPPSVVSNVD

pLDDT: mean 76.49, std 17.51, range [32.0, 95.56]